Protein AF-A0A8T5GL28-F1 (afdb_monomer_lite)

Foldseek 3Di:
DVVCVVCVVVLVCLLVVLVVLLVVLVVLLVVLCVPDLCLVVQPLSVVLVVLSVVLVVVSVCCVVVVVSVVSVVSVCSSVVSVVSSVVSSVLQVQQDADKDKAWDDQVDFQPCVQFPPQWAAPGRGADQHWGIWHDQPNKIWTWHWDDDPHTIMIIIGISHHRPDDDDPVSRSGPPVPGDHPDPPPPPDD

Secondary structure (DSSP, 8-state):
-HHHHHHHH-GGGHHHHHHHHHHHHHHHHHHHHHH-TTGGG-HHHHHHHHHHHHHHHHHHHHHHTT-GGGHHHHHHHHHHHHHHHHHHHHHHHH--PPPEEEE--TTSBP-HHHHBTT-EES-SB--SSEEEEEEETTEEEEEEEEEETTEEEEEEEESS-TT----HHHHTB-GGGS-----------

Sequence (189 aa):
MCMMLIFHRFESFRLPLLAVSEALLLLTFASGYAQRKGSKFDSKVQLSGVLLGVSVIVLAVLYLGELSQWWWIGYSFCIGSVPYLFISLNGLAACDHEVYQRPWDAKELVQVKHCMTGWDIVSARWKSGIMASKTIGERTAIMYGSKDEQQLFLNIELLATKNEAFSEDDWGVQWADFPTFSHSEDAEE

Radius of gyration: 23.06 Å; chains: 1; bounding box: 46×34×78 Å

pLDDT: mean 80.85, std 14.63, range [33.19, 96.5]

Structure (mmCIF, N/CA/C/O backbone):
data_AF-A0A8T5GL28-F1
#
_entry.id   AF-A0A8T5GL28-F1
#
loop_
_atom_site.group_PDB
_atom_site.id
_atom_site.type_symbol
_atom_site.label_atom_id
_atom_site.label_alt_id
_atom_site.label_comp_id
_atom_site.label_asym_id
_atom_site.label_entity_id
_atom_site.label_seq_id
_atom_site.pdbx_PDB_ins_code
_atom_site.Cartn_x
_atom_site.Cartn_y
_atom_site.Cartn_z
_atom_site.occupancy
_atom_site.B_iso_or_equiv
_atom_site.auth_seq_id
_atom_site.auth_comp_id
_atom_site.auth_asym_id
_atom_site.auth_atom_id
_atom_site.pdbx_PDB_model_num
ATOM 1 N N . MET A 1 1 ? 1.504 4.014 -34.058 1.00 45.47 1 MET A N 1
ATOM 2 C CA . MET A 1 1 ? 2.488 4.511 -35.052 1.00 45.47 1 MET A CA 1
ATOM 3 C C . MET A 1 1 ? 3.037 5.904 -34.732 1.00 45.47 1 MET A C 1
ATOM 5 O O . MET A 1 1 ? 4.250 6.046 -34.760 1.00 45.47 1 MET A O 1
ATOM 9 N N . CYS A 1 2 ? 2.228 6.905 -34.355 1.00 50.47 2 CYS A N 1
ATOM 10 C CA . CYS A 1 2 ? 2.743 8.254 -34.037 1.00 50.47 2 CYS A CA 1
ATOM 11 C C . CYS A 1 2 ? 3.730 8.307 -32.848 1.00 50.47 2 CYS A C 1
ATOM 13 O O . CYS A 1 2 ? 4.730 9.009 -32.929 1.00 50.47 2 CYS A O 1
ATOM 15 N N . MET A 1 3 ? 3.510 7.511 -31.789 1.00 53.75 3 MET A N 1
ATOM 16 C CA . MET A 1 3 ? 4.452 7.387 -30.657 1.00 53.75 3 MET A CA 1
ATOM 17 C C . MET A 1 3 ? 5.845 6.915 -31.106 1.00 53.75 3 MET A C 1
ATOM 19 O O . MET A 1 3 ? 6.847 7.512 -30.729 1.00 53.75 3 MET A O 1
ATOM 23 N N . MET A 1 4 ? 5.922 5.890 -31.966 1.00 55.62 4 MET A N 1
ATOM 24 C CA . MET A 1 4 ? 7.206 5.388 -32.473 1.00 55.62 4 MET A CA 1
ATOM 25 C C . MET A 1 4 ? 7.969 6.458 -33.258 1.00 55.62 4 MET A C 1
ATOM 27 O O . MET A 1 4 ? 9.171 6.573 -33.072 1.00 55.62 4 MET A O 1
ATOM 31 N N . LEU A 1 5 ? 7.292 7.283 -34.066 1.00 55.28 5 LEU A N 1
ATOM 32 C CA . LEU A 1 5 ? 7.932 8.358 -34.839 1.00 55.28 5 LEU A CA 1
ATOM 33 C C . LEU A 1 5 ? 8.531 9.462 -33.952 1.00 55.28 5 LEU A C 1
ATOM 35 O O . LEU A 1 5 ? 9.629 9.942 -34.228 1.00 55.28 5 LEU A O 1
ATOM 39 N N . ILE A 1 6 ? 7.843 9.841 -32.871 1.00 58.78 6 ILE A N 1
ATOM 40 C CA . ILE A 1 6 ? 8.339 10.848 -31.920 1.00 58.78 6 ILE A CA 1
ATOM 41 C C . ILE A 1 6 ? 9.530 10.280 -31.137 1.00 58.78 6 ILE A C 1
ATOM 43 O O . ILE A 1 6 ? 10.578 10.918 -31.052 1.00 58.78 6 ILE A O 1
ATOM 47 N N . PHE A 1 7 ? 9.424 9.046 -30.640 1.00 56.75 7 PHE A N 1
ATOM 48 C CA . PHE A 1 7 ? 10.505 8.415 -29.883 1.00 56.75 7 PHE A CA 1
ATOM 49 C C . PHE A 1 7 ? 11.702 7.995 -30.745 1.00 56.75 7 PHE A C 1
ATOM 51 O O . PHE A 1 7 ? 12.799 7.875 -30.207 1.00 56.75 7 PHE A O 1
ATOM 58 N N . HIS A 1 8 ? 11.554 7.792 -32.059 1.00 59.59 8 HIS A N 1
ATOM 59 C CA . HIS A 1 8 ? 12.681 7.551 -32.980 1.00 59.59 8 HIS A CA 1
ATOM 60 C C . HIS A 1 8 ? 13.581 8.765 -33.175 1.00 59.59 8 HIS A C 1
ATOM 62 O O . HIS A 1 8 ? 14.778 8.616 -33.396 1.00 59.59 8 HIS A O 1
ATOM 68 N N . ARG A 1 9 ? 13.018 9.966 -33.046 1.00 64.00 9 ARG A N 1
ATOM 69 C CA . ARG A 1 9 ? 13.766 11.221 -33.136 1.00 64.00 9 ARG A CA 1
ATOM 70 C C . ARG A 1 9 ? 14.488 11.583 -31.833 1.00 64.00 9 ARG A C 1
ATOM 72 O O . ARG A 1 9 ? 15.451 12.338 -31.868 1.00 64.00 9 ARG A O 1
ATOM 79 N N . PHE A 1 10 ? 14.036 11.037 -30.703 1.00 71.94 10 PHE A N 1
ATOM 80 C CA . PHE A 1 10 ? 14.525 11.347 -29.355 1.00 71.94 10 PHE A CA 1
ATOM 81 C C . PHE A 1 10 ? 14.931 10.079 -28.592 1.00 71.94 10 PHE A C 1
ATOM 83 O O . PHE A 1 10 ? 14.500 9.851 -27.462 1.00 71.94 10 PHE A O 1
ATOM 90 N N . GLU A 1 11 ? 15.751 9.229 -29.213 1.00 76.56 11 GLU A N 1
ATOM 91 C CA . GLU A 1 11 ? 16.118 7.923 -28.645 1.00 76.56 11 GLU A CA 1
ATOM 92 C C . GLU A 1 11 ? 16.783 8.041 -27.270 1.00 76.56 11 GLU A C 1
ATOM 94 O O . GLU A 1 11 ? 16.452 7.286 -26.355 1.00 76.56 11 GLU A O 1
ATOM 99 N N . SER A 1 12 ? 17.630 9.058 -27.097 1.00 80.19 12 SER A N 1
ATOM 100 C CA . SER A 1 12 ? 18.339 9.356 -25.849 1.00 80.19 12 SER A CA 1
ATOM 101 C C . SER A 1 12 ? 17.409 9.696 -24.677 1.00 80.19 12 SER A C 1
ATOM 103 O O . SER A 1 12 ? 17.810 9.557 -23.526 1.00 80.19 12 SER A O 1
ATOM 105 N N . PHE A 1 13 ? 16.167 10.117 -24.943 1.00 84.00 13 PHE A N 1
ATOM 106 C CA . PHE A 1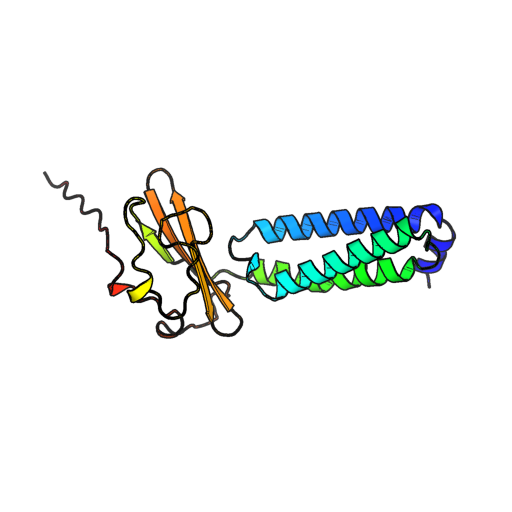 13 ? 15.205 10.519 -23.910 1.00 84.00 13 PHE A CA 1
ATOM 107 C C . PHE A 1 13 ? 14.202 9.421 -23.536 1.00 84.00 13 PHE A C 1
ATOM 109 O O . PHE A 1 13 ? 13.450 9.594 -22.580 1.00 84.00 13 PHE A O 1
ATOM 116 N N . ARG A 1 14 ? 14.197 8.274 -24.230 1.00 87.38 14 ARG A N 1
ATOM 117 C CA . ARG A 1 14 ? 13.213 7.197 -24.009 1.00 87.38 14 ARG A CA 1
ATOM 118 C C . ARG A 1 14 ? 13.221 6.667 -22.576 1.00 87.38 14 ARG A C 1
ATOM 120 O O . ARG A 1 14 ? 12.176 6.658 -21.933 1.00 87.38 14 ARG A O 1
ATOM 127 N N . LEU A 1 15 ? 14.379 6.220 -22.087 1.00 88.69 15 LEU A N 1
ATOM 128 C CA . LEU A 1 15 ? 14.511 5.658 -20.739 1.00 88.69 15 LEU A CA 1
ATOM 129 C C . LEU A 1 15 ? 14.443 6.730 -19.638 1.00 88.69 15 LEU A C 1
ATOM 131 O O . LEU A 1 15 ? 13.755 6.487 -18.650 1.00 88.69 15 LEU A O 1
ATOM 135 N N . PRO A 1 16 ? 15.050 7.926 -19.795 1.00 90.88 16 PRO A N 1
ATOM 136 C CA . PRO A 1 16 ? 14.856 9.012 -18.835 1.00 90.88 16 PRO A CA 1
ATOM 137 C C . PRO A 1 16 ? 13.389 9.420 -18.658 1.00 90.88 16 PRO A C 1
ATOM 139 O O . PRO A 1 16 ? 12.934 9.585 -17.530 1.00 90.88 16 PRO A O 1
ATOM 142 N N . LEU A 1 17 ? 12.620 9.539 -19.746 1.00 91.00 17 LEU A N 1
ATOM 143 C CA . LEU A 1 17 ? 11.200 9.889 -19.658 1.00 91.00 17 LEU A CA 1
ATOM 144 C C . LEU A 1 17 ? 10.380 8.786 -18.977 1.00 91.00 17 LEU A C 1
ATOM 146 O O . LEU A 1 17 ? 9.493 9.082 -18.174 1.00 91.00 17 LEU A O 1
ATOM 150 N N . LEU A 1 18 ? 10.701 7.521 -19.260 1.00 91.94 18 LEU A N 1
ATOM 151 C CA . LEU A 1 18 ? 10.102 6.381 -18.571 1.00 91.94 18 LEU A CA 1
ATOM 152 C C . LEU A 1 18 ? 10.398 6.435 -17.066 1.00 91.94 18 LEU A C 1
ATOM 154 O O . LEU A 1 18 ? 9.481 6.307 -16.265 1.00 91.94 18 LEU A O 1
ATOM 158 N N . ALA A 1 19 ? 11.646 6.714 -16.681 1.00 93.56 19 ALA A N 1
ATOM 159 C CA . ALA A 1 19 ? 12.047 6.839 -15.281 1.00 93.56 19 ALA A CA 1
ATOM 160 C C . ALA A 1 19 ? 11.307 7.966 -14.548 1.00 93.56 19 ALA A C 1
ATOM 162 O O . ALA A 1 19 ? 10.847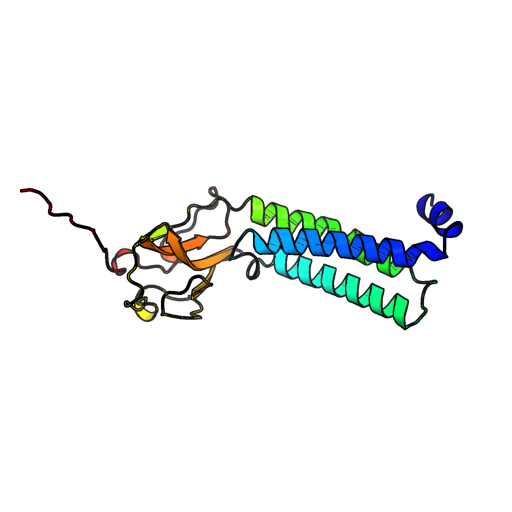 7.772 -13.424 1.00 93.56 19 ALA A O 1
ATOM 163 N N . VAL A 1 20 ? 11.145 9.128 -15.187 1.00 94.75 20 VAL A N 1
ATOM 164 C CA . VAL A 1 20 ? 10.353 10.233 -14.622 1.00 94.75 20 VAL A CA 1
ATOM 165 C C . VAL A 1 20 ? 8.886 9.828 -14.461 1.00 94.75 20 VAL A C 1
ATOM 167 O O . VAL A 1 20 ? 8.278 10.127 -13.437 1.00 94.75 20 VAL A O 1
ATOM 170 N N . SER A 1 21 ? 8.324 9.121 -15.441 1.00 94.44 21 SER A N 1
ATOM 171 C CA . SER A 1 21 ? 6.932 8.657 -15.388 1.00 94.44 21 SER A CA 1
ATOM 172 C C . SER A 1 21 ? 6.714 7.655 -14.249 1.00 94.44 21 SER A C 1
ATOM 174 O O . SER A 1 21 ? 5.783 7.816 -13.466 1.00 94.44 21 SER A O 1
ATOM 176 N N . GLU A 1 22 ? 7.612 6.679 -14.095 1.00 94.56 22 GLU A N 1
ATOM 177 C CA . GLU A 1 22 ? 7.611 5.732 -12.970 1.00 94.56 22 GLU A CA 1
ATOM 178 C C . GLU A 1 22 ? 7.722 6.445 -11.621 1.00 94.56 22 GLU A C 1
ATOM 180 O O . GLU A 1 22 ? 6.965 6.151 -10.700 1.00 94.56 22 GLU A O 1
ATOM 185 N N . ALA A 1 23 ? 8.615 7.431 -11.502 1.00 96.12 23 ALA A N 1
ATOM 186 C CA . ALA A 1 23 ? 8.758 8.203 -10.271 1.00 96.12 23 ALA A CA 1
ATOM 187 C C . ALA A 1 23 ? 7.453 8.925 -9.894 1.00 96.12 23 ALA A C 1
ATOM 189 O O . ALA A 1 23 ? 7.062 8.921 -8.727 1.00 96.12 23 ALA A O 1
ATOM 190 N N . LEU A 1 24 ? 6.748 9.501 -10.873 1.00 96.31 24 LEU A N 1
ATOM 191 C CA . LEU A 1 24 ? 5.444 10.126 -10.645 1.00 96.31 24 LEU A CA 1
ATOM 192 C C . LEU A 1 24 ? 4.388 9.100 -10.215 1.00 96.31 24 LEU A C 1
ATOM 194 O O . LEU A 1 24 ? 3.660 9.358 -9.259 1.00 96.31 24 LEU A O 1
ATOM 198 N N . LEU A 1 25 ? 4.336 7.927 -10.852 1.00 95.19 25 LEU A N 1
ATOM 199 C CA . LEU A 1 25 ? 3.400 6.860 -10.475 1.00 95.19 25 LEU A CA 1
ATOM 200 C C . LEU A 1 25 ? 3.671 6.323 -9.067 1.00 95.19 25 LEU A C 1
ATOM 202 O O . LEU A 1 25 ? 2.731 6.129 -8.297 1.00 95.19 25 LEU A O 1
ATOM 206 N N . LEU A 1 26 ? 4.940 6.143 -8.697 1.00 95.75 26 LEU A N 1
ATOM 207 C CA . LEU A 1 26 ? 5.338 5.755 -7.345 1.00 95.75 26 LEU A CA 1
ATOM 208 C C . LEU A 1 26 ? 4.931 6.806 -6.311 1.00 95.75 26 LEU A C 1
ATOM 210 O O . LEU A 1 26 ? 4.445 6.442 -5.242 1.00 95.75 26 LEU A O 1
ATOM 214 N N . LEU A 1 27 ? 5.085 8.097 -6.619 1.00 94.69 27 LEU A N 1
ATOM 215 C CA . LEU A 1 27 ? 4.631 9.180 -5.742 1.00 94.69 27 LEU A CA 1
ATOM 216 C C . LEU A 1 27 ? 3.108 9.166 -5.574 1.00 94.69 27 LEU A C 1
ATOM 218 O O . LEU A 1 27 ? 2.615 9.289 -4.452 1.00 94.69 27 LEU A O 1
ATOM 222 N N . THR A 1 28 ? 2.360 8.971 -6.662 1.00 92.75 28 THR A N 1
ATOM 223 C CA . THR A 1 28 ? 0.899 8.834 -6.614 1.00 92.75 28 THR A CA 1
ATOM 224 C C . THR A 1 28 ? 0.480 7.625 -5.778 1.00 92.75 28 THR A C 1
ATOM 226 O O . THR A 1 28 ? -0.374 7.755 -4.901 1.00 92.75 28 THR A O 1
ATOM 229 N N . PHE A 1 29 ? 1.117 6.470 -5.987 1.00 93.44 29 PHE A N 1
ATOM 230 C CA . PHE A 1 29 ? 0.863 5.266 -5.202 1.00 93.44 29 PHE A CA 1
ATOM 231 C C . PHE A 1 29 ? 1.188 5.472 -3.723 1.00 93.44 29 PHE A C 1
ATOM 233 O O . PHE A 1 29 ? 0.353 5.170 -2.879 1.00 93.44 29 PHE A O 1
ATOM 240 N N . ALA A 1 30 ? 2.353 6.033 -3.394 1.00 92.38 30 ALA A N 1
ATOM 241 C CA . ALA A 1 30 ? 2.764 6.278 -2.014 1.00 92.38 30 ALA A CA 1
ATOM 242 C C . ALA A 1 30 ? 1.823 7.257 -1.299 1.00 92.38 30 ALA A C 1
ATOM 244 O O . ALA A 1 30 ? 1.459 7.027 -0.145 1.00 92.38 30 ALA A O 1
ATOM 245 N N . SER A 1 31 ? 1.389 8.317 -1.990 1.00 90.12 31 SER A N 1
ATOM 246 C CA . SER A 1 31 ? 0.404 9.261 -1.461 1.00 90.12 31 SER A CA 1
ATOM 247 C C . SER A 1 31 ? -0.915 8.560 -1.144 1.00 90.12 31 SER A C 1
ATOM 249 O O . SER A 1 31 ? -1.391 8.659 -0.016 1.00 90.12 31 SER A O 1
ATOM 251 N N . GLY A 1 32 ? -1.468 7.790 -2.084 1.00 87.19 32 GLY A N 1
ATOM 252 C CA . GLY A 1 32 ? -2.715 7.054 -1.868 1.00 87.19 32 GLY A CA 1
ATOM 253 C C . GLY A 1 32 ? -2.599 5.944 -0.818 1.00 87.19 32 GLY A C 1
ATOM 254 O O . GLY A 1 32 ? -3.474 5.785 0.028 1.00 87.19 32 GLY A O 1
ATOM 255 N N . TYR A 1 33 ? -1.475 5.230 -0.793 1.00 87.31 33 TYR A N 1
ATOM 256 C CA . TYR A 1 33 ? -1.173 4.215 0.214 1.00 87.31 33 TYR A CA 1
ATOM 257 C C . TYR A 1 33 ? -1.119 4.811 1.628 1.00 87.31 33 TYR A C 1
ATOM 259 O O . TYR A 1 33 ? -1.578 4.181 2.580 1.00 87.31 33 TYR A O 1
ATOM 267 N N . ALA A 1 34 ? -0.608 6.035 1.777 1.00 86.06 34 ALA A N 1
ATOM 268 C CA . ALA A 1 34 ? -0.524 6.725 3.062 1.00 86.06 34 ALA A CA 1
ATOM 269 C C . ALA A 1 34 ? -1.862 7.313 3.551 1.00 86.06 34 ALA A C 1
ATOM 271 O O . ALA A 1 34 ? -1.973 7.624 4.736 1.00 86.06 34 ALA A O 1
ATOM 272 N N . GLN A 1 35 ? -2.876 7.460 2.687 1.00 81.88 35 GLN A N 1
ATOM 273 C CA . GLN A 1 35 ? -4.155 8.088 3.056 1.00 81.88 35 GLN A CA 1
ATOM 274 C C . GLN A 1 35 ? -4.968 7.272 4.069 1.00 81.88 35 GLN A C 1
ATOM 276 O O . GLN A 1 35 ? -5.637 7.852 4.920 1.00 81.88 35 GLN A O 1
ATOM 281 N N . ARG A 1 36 ? -4.919 5.936 4.003 1.00 82.12 36 ARG A N 1
ATOM 282 C CA . ARG A 1 36 ? -5.706 5.040 4.869 1.00 82.12 36 ARG A CA 1
ATOM 283 C C . ARG A 1 36 ? -4.806 3.998 5.518 1.00 82.12 36 ARG A C 1
ATOM 285 O O . ARG A 1 36 ? -4.072 3.301 4.826 1.00 82.12 36 ARG A O 1
ATOM 292 N N . LYS A 1 37 ? -4.899 3.822 6.842 1.00 80.69 37 LYS A N 1
ATOM 293 C CA . LYS A 1 37 ? -4.056 2.863 7.592 1.00 80.69 37 LYS A CA 1
ATOM 294 C C . LYS A 1 37 ? -4.237 1.417 7.116 1.00 80.69 37 LYS A C 1
ATOM 296 O O . LYS A 1 37 ? -3.293 0.632 7.183 1.00 80.69 37 LYS A O 1
ATOM 301 N N . GLY A 1 38 ? -5.432 1.072 6.640 1.00 78.75 38 GLY A N 1
ATOM 302 C CA . GLY A 1 38 ? -5.764 -0.264 6.146 1.00 78.75 38 GLY A CA 1
ATOM 303 C C . GLY A 1 38 ? -5.343 -0.553 4.708 1.00 78.75 38 GLY A C 1
ATOM 304 O O . GLY A 1 38 ? -5.419 -1.708 4.298 1.00 78.75 38 GLY A O 1
ATOM 305 N N . SER A 1 39 ? -4.848 0.441 3.962 1.00 82.25 39 SER A N 1
ATOM 306 C CA . SER A 1 39 ? -4.500 0.320 2.535 1.00 82.25 39 SER A CA 1
ATOM 307 C C . SER A 1 39 ? -3.613 -0.887 2.222 1.00 82.25 39 SER A C 1
ATOM 309 O O . SER A 1 39 ? -3.796 -1.559 1.212 1.00 82.25 39 SER A O 1
ATOM 311 N N . LYS A 1 40 ? -2.692 -1.220 3.129 1.00 84.19 40 LYS A N 1
ATOM 312 C CA . LYS A 1 40 ? -1.756 -2.339 2.983 1.00 84.19 40 LYS A CA 1
ATOM 313 C C . LYS A 1 40 ? -2.404 -3.721 2.926 1.00 84.19 40 LYS A C 1
ATOM 315 O O . LYS A 1 40 ? -1.745 -4.672 2.515 1.00 84.19 40 LYS A O 1
ATOM 320 N N . PHE A 1 41 ? -3.642 -3.850 3.392 1.00 81.88 41 PHE A N 1
ATOM 321 C CA . PHE A 1 41 ? -4.385 -5.107 3.383 1.00 81.88 41 PHE A CA 1
ATOM 322 C C . PHE A 1 41 ? -5.425 -5.179 2.265 1.00 81.88 41 PHE A C 1
ATOM 324 O O . PHE A 1 41 ? -6.125 -6.182 2.159 1.00 81.88 41 PHE A O 1
ATOM 331 N N . ASP A 1 42 ? -5.548 -4.135 1.449 1.00 84.94 42 ASP A N 1
ATOM 332 C CA . ASP A 1 42 ? -6.398 -4.171 0.269 1.00 84.94 42 ASP A CA 1
ATOM 333 C C . ASP A 1 42 ? -5.668 -4.905 -0.868 1.00 84.94 42 ASP A C 1
ATOM 335 O O . ASP A 1 42 ? -4.544 -4.560 -1.248 1.00 84.94 42 ASP A O 1
ATOM 339 N N . SER A 1 43 ? -6.303 -5.942 -1.413 1.00 84.62 43 SER A N 1
ATOM 340 C CA . SER A 1 43 ? -5.711 -6.801 -2.444 1.00 84.62 43 SER A CA 1
ATOM 341 C C . SER A 1 43 ? -5.431 -6.054 -3.752 1.00 84.62 43 SER A C 1
ATOM 343 O O . SER A 1 43 ? -4.433 -6.334 -4.421 1.00 84.62 43 SER A O 1
ATOM 345 N N . LYS A 1 44 ? -6.252 -5.058 -4.109 1.00 88.50 44 LYS A N 1
ATOM 346 C CA . LYS A 1 44 ? -6.072 -4.243 -5.321 1.00 88.50 44 LYS A CA 1
ATOM 347 C C . LYS A 1 44 ? -4.887 -3.298 -5.156 1.00 88.50 44 LYS A C 1
ATOM 349 O O . LYS A 1 44 ? -4.128 -3.091 -6.107 1.00 88.50 44 LYS A O 1
ATOM 354 N N . VAL A 1 45 ? -4.700 -2.752 -3.956 1.00 90.00 45 VAL A N 1
ATOM 355 C CA . VAL A 1 45 ? -3.534 -1.927 -3.602 1.00 90.00 45 VAL A CA 1
ATOM 356 C C . VAL A 1 45 ? -2.257 -2.760 -3.636 1.00 90.00 45 VAL A C 1
ATOM 358 O O . VAL A 1 45 ? -1.276 -2.333 -4.246 1.00 90.00 45 VAL A O 1
ATOM 361 N N . GLN A 1 46 ? -2.270 -3.964 -3.057 1.00 90.75 46 GLN A N 1
ATOM 362 C CA . GLN A 1 46 ? -1.130 -4.886 -3.117 1.00 90.75 46 GLN A CA 1
ATOM 363 C C . GLN A 1 46 ? -0.773 -5.246 -4.562 1.00 90.75 46 GLN A C 1
ATOM 365 O O . GLN A 1 46 ? 0.389 -5.133 -4.951 1.00 90.75 46 GLN A O 1
ATOM 370 N N . LEU A 1 47 ? -1.766 -5.608 -5.381 1.00 91.62 47 LEU A N 1
ATOM 371 C CA . LEU A 1 47 ? -1.563 -5.917 -6.796 1.00 91.62 47 LEU A CA 1
ATOM 372 C C . LEU A 1 47 ? -0.971 -4.724 -7.561 1.00 91.62 47 LEU A C 1
ATOM 374 O O . LEU A 1 47 ? -0.032 -4.894 -8.336 1.00 91.62 47 LEU A O 1
ATOM 378 N N . SER A 1 48 ? -1.475 -3.514 -7.311 1.00 93.06 48 SER A N 1
ATOM 379 C CA . SER A 1 48 ? -0.950 -2.290 -7.931 1.00 93.06 48 SER A CA 1
ATOM 380 C C . SER A 1 48 ? 0.501 -2.028 -7.522 1.00 93.06 48 SER A C 1
ATOM 382 O O . SER A 1 48 ? 1.328 -1.704 -8.373 1.00 93.06 48 SER A O 1
ATOM 384 N N . GLY A 1 49 ? 0.835 -2.244 -6.246 1.00 93.31 49 GLY A N 1
ATOM 385 C CA . GLY A 1 49 ? 2.207 -2.158 -5.746 1.00 93.31 49 GLY A CA 1
ATOM 386 C C . GLY A 1 49 ? 3.143 -3.178 -6.400 1.00 93.31 49 GLY A C 1
ATOM 387 O O . GLY A 1 49 ? 4.257 -2.826 -6.781 1.00 93.31 49 GLY A O 1
ATOM 388 N N . VAL A 1 50 ? 2.687 -4.420 -6.597 1.00 94.56 50 VAL A N 1
ATOM 389 C CA . VAL A 1 50 ? 3.457 -5.457 -7.306 1.00 94.56 50 VAL A CA 1
ATOM 390 C C . VAL A 1 50 ? 3.691 -5.066 -8.764 1.00 94.56 50 VAL A C 1
ATOM 392 O O . VAL A 1 50 ? 4.823 -5.153 -9.233 1.00 94.56 50 VAL A O 1
ATOM 395 N N . LEU A 1 51 ? 2.661 -4.605 -9.479 1.00 94.31 51 LEU A N 1
ATOM 396 C CA . LEU A 1 51 ? 2.786 -4.199 -10.883 1.00 94.31 51 LEU A CA 1
ATOM 397 C C . LEU A 1 51 ? 3.755 -3.024 -11.061 1.00 94.31 51 LEU A C 1
ATOM 399 O O . LEU A 1 51 ? 4.610 -3.074 -11.946 1.00 94.31 51 LEU A O 1
ATOM 403 N N . LEU A 1 52 ? 3.670 -2.009 -10.197 1.00 95.38 52 LEU A N 1
ATOM 404 C CA . LEU A 1 52 ? 4.632 -0.902 -10.179 1.00 95.38 52 LEU A CA 1
ATOM 405 C C . LEU A 1 52 ? 6.043 -1.396 -9.850 1.00 95.38 52 LEU A C 1
ATOM 407 O O . LEU A 1 52 ? 6.997 -1.035 -10.534 1.00 95.38 52 LEU A O 1
ATOM 411 N N . GLY A 1 53 ? 6.183 -2.281 -8.860 1.00 95.62 53 GLY A N 1
ATOM 412 C CA . GLY A 1 53 ? 7.466 -2.893 -8.515 1.00 95.62 53 GLY A CA 1
ATOM 413 C C . GLY A 1 53 ? 8.098 -3.635 -9.695 1.00 95.62 53 GLY A C 1
ATOM 414 O O . GLY A 1 53 ? 9.277 -3.441 -9.986 1.00 95.62 53 GLY A O 1
ATOM 415 N N . VAL A 1 54 ? 7.310 -4.430 -10.424 1.00 95.94 54 VAL A N 1
ATOM 416 C CA . VAL A 1 54 ? 7.761 -5.110 -11.648 1.00 95.94 54 VAL A CA 1
ATOM 417 C C . VAL A 1 54 ? 8.177 -4.095 -12.712 1.00 95.94 54 VAL A C 1
ATOM 419 O O . VAL A 1 54 ? 9.233 -4.268 -13.317 1.00 95.94 54 VAL A O 1
ATOM 422 N N . SER A 1 55 ? 7.408 -3.023 -12.913 1.00 95.38 55 SER A N 1
ATOM 423 C CA . SER A 1 55 ? 7.740 -1.981 -13.894 1.00 95.38 55 SER A CA 1
ATOM 424 C C . SER A 1 55 ? 9.082 -1.300 -13.594 1.00 95.38 55 SER A C 1
ATOM 426 O O . SER A 1 55 ? 9.938 -1.171 -14.473 1.00 95.38 55 SER A O 1
ATOM 428 N N . VAL A 1 56 ? 9.326 -0.967 -12.324 1.00 95.75 56 VAL A N 1
ATOM 429 C CA . VAL A 1 56 ? 10.598 -0.396 -11.852 1.00 95.75 56 VAL A CA 1
ATOM 430 C C . VAL A 1 56 ? 11.758 -1.375 -12.041 1.00 95.75 56 VAL A C 1
ATOM 432 O O . VAL A 1 56 ? 12.828 -0.976 -12.502 1.00 95.75 56 VAL A O 1
ATOM 435 N N . ILE A 1 57 ? 11.560 -2.661 -11.730 1.00 96.50 57 ILE A N 1
ATOM 436 C CA . ILE A 1 57 ? 12.577 -3.701 -11.953 1.00 96.50 57 ILE A CA 1
ATOM 437 C C . ILE A 1 57 ? 12.909 -3.804 -13.444 1.00 96.50 57 ILE A C 1
ATOM 439 O O . ILE A 1 57 ? 14.083 -3.826 -13.807 1.00 96.50 57 ILE A O 1
ATOM 443 N N . VAL A 1 58 ? 11.899 -3.820 -14.317 1.00 95.62 58 VAL A N 1
ATOM 444 C CA . VAL A 1 58 ? 12.093 -3.852 -15.773 1.00 95.62 58 VAL A CA 1
ATOM 445 C C . VAL A 1 58 ? 12.891 -2.635 -16.236 1.00 95.62 58 VAL A C 1
ATOM 447 O O . VAL A 1 58 ? 13.857 -2.798 -16.979 1.00 95.62 58 VAL A O 1
ATOM 450 N N . LEU A 1 59 ? 12.555 -1.428 -15.773 1.00 94.56 59 LEU A N 1
ATOM 451 C CA . LEU A 1 59 ? 13.323 -0.219 -16.080 1.00 94.56 59 LEU A CA 1
ATOM 452 C C . LEU A 1 59 ? 14.789 -0.346 -15.635 1.00 94.56 59 LEU A C 1
ATOM 454 O O . LEU A 1 59 ? 15.689 -0.014 -16.408 1.00 94.56 59 LEU A O 1
ATOM 458 N N . ALA A 1 60 ? 15.039 -0.851 -14.425 1.00 94.56 60 ALA A N 1
ATOM 459 C CA . ALA A 1 60 ? 16.391 -1.055 -13.913 1.00 94.56 60 ALA A CA 1
ATOM 460 C C . ALA A 1 60 ? 17.179 -2.057 -14.771 1.00 94.56 60 ALA A C 1
ATOM 462 O O . ALA A 1 60 ? 18.327 -1.787 -15.118 1.00 94.56 60 ALA A O 1
ATOM 463 N N . VAL A 1 61 ? 16.558 -3.169 -15.177 1.00 96.12 61 VAL A N 1
ATOM 464 C CA . VAL A 1 61 ? 17.164 -4.158 -16.085 1.00 96.12 61 VAL A CA 1
ATOM 465 C C . VAL A 1 61 ? 17.479 -3.537 -17.447 1.00 96.12 61 VAL A C 1
ATOM 467 O O . VAL A 1 61 ? 18.566 -3.755 -17.978 1.00 96.12 61 VAL A O 1
ATOM 470 N N . LEU A 1 62 ? 16.567 -2.734 -18.006 1.00 93.62 62 LEU A N 1
ATOM 471 C CA . LEU A 1 62 ? 16.788 -2.060 -19.288 1.00 93.62 62 LEU A CA 1
ATOM 472 C C . LEU A 1 62 ? 17.954 -1.068 -19.226 1.00 93.62 62 LEU A C 1
ATOM 474 O O . LEU A 1 62 ? 18.719 -0.969 -20.185 1.00 93.62 62 LEU A O 1
ATOM 478 N N . TYR A 1 63 ? 18.086 -0.347 -18.113 1.00 90.69 63 TYR A N 1
ATOM 479 C CA . TYR A 1 63 ? 19.140 0.643 -17.921 1.00 90.69 63 TYR A CA 1
ATOM 480 C C . TYR A 1 63 ? 20.500 -0.010 -17.637 1.00 90.69 63 TYR A C 1
ATOM 482 O O . TYR A 1 63 ? 21.472 0.280 -18.326 1.00 90.69 63 TYR A O 1
ATOM 490 N N . LEU A 1 64 ? 20.568 -0.924 -16.662 1.00 93.31 64 LEU A N 1
ATOM 491 C CA . LEU A 1 64 ? 21.810 -1.587 -16.240 1.00 93.31 64 LEU A CA 1
ATOM 492 C C . LEU A 1 64 ? 22.321 -2.611 -17.257 1.00 93.31 64 LEU A C 1
ATOM 494 O O . LEU A 1 64 ? 23.522 -2.839 -17.340 1.00 93.31 64 LEU A O 1
ATOM 498 N N . GLY A 1 65 ? 21.421 -3.237 -18.017 1.00 92.25 65 GLY A N 1
ATOM 499 C CA . GLY A 1 65 ? 21.775 -4.166 -19.089 1.00 92.25 65 GLY A CA 1
ATOM 500 C C . GLY A 1 65 ? 22.068 -3.489 -20.428 1.00 92.25 65 GLY A C 1
ATOM 501 O O . GLY A 1 65 ? 22.274 -4.194 -21.412 1.00 92.25 65 GLY A O 1
ATOM 502 N N . GLU A 1 66 ? 22.021 -2.153 -20.499 1.00 89.31 66 GLU A N 1
ATOM 503 C CA . GLU A 1 66 ? 22.188 -1.373 -21.737 1.00 89.31 66 GLU A CA 1
ATOM 504 C C . GLU A 1 66 ? 21.211 -1.790 -22.864 1.00 89.31 66 GLU A C 1
ATOM 506 O O . GLU A 1 66 ? 21.461 -1.621 -24.059 1.00 89.31 66 GLU A O 1
ATOM 511 N N . LEU A 1 67 ? 20.029 -2.298 -22.496 1.00 90.06 67 LEU A N 1
ATOM 512 C CA . LEU A 1 67 ? 19.024 -2.867 -23.403 1.00 90.06 67 LEU A CA 1
ATOM 513 C C . LEU A 1 67 ? 18.06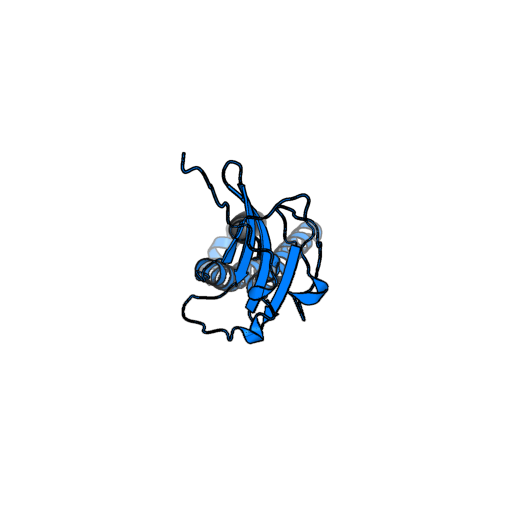9 -1.801 -23.966 1.00 90.06 67 LEU A C 1
ATOM 515 O O . LEU A 1 67 ? 16.869 -2.034 -24.111 1.00 90.06 67 LEU A O 1
ATOM 519 N N . SER A 1 68 ? 18.586 -0.623 -24.315 1.00 85.06 68 SER A N 1
ATOM 520 C CA . SER A 1 68 ? 17.781 0.544 -24.721 1.00 85.06 68 SER A CA 1
ATOM 521 C C . SER A 1 68 ? 16.860 0.292 -25.925 1.00 85.06 68 SER A C 1
ATOM 523 O O . SER A 1 68 ? 15.789 0.891 -26.026 1.00 85.06 68 SER A O 1
ATOM 525 N N . GLN A 1 69 ? 17.217 -0.641 -26.808 1.00 87.69 69 GLN A N 1
ATOM 526 C CA . GLN A 1 69 ? 16.391 -1.076 -27.942 1.00 87.69 69 GLN A CA 1
ATOM 527 C C . GLN A 1 69 ? 15.056 -1.730 -27.526 1.00 87.69 69 GLN A C 1
ATOM 529 O O . GLN A 1 69 ? 14.077 -1.665 -28.268 1.00 87.69 69 GLN A O 1
ATOM 534 N N . TRP A 1 70 ? 14.979 -2.290 -26.315 1.00 91.44 70 TRP A N 1
ATOM 535 C CA . TRP A 1 70 ? 13.787 -2.933 -25.750 1.00 91.44 70 TRP A CA 1
ATOM 536 C C . TRP A 1 70 ? 12.910 -1.967 -24.936 1.00 91.44 70 TRP A C 1
ATOM 538 O O . TRP A 1 70 ? 12.051 -2.398 -24.168 1.00 91.44 70 TRP A O 1
ATOM 548 N N . TRP A 1 71 ? 13.098 -0.653 -25.111 1.00 88.94 71 TRP A N 1
ATOM 549 C CA . TRP A 1 71 ? 12.384 0.410 -24.389 1.00 88.94 71 TRP A CA 1
ATOM 550 C C . TRP A 1 71 ? 10.863 0.211 -24.326 1.00 88.94 71 TRP A C 1
ATOM 552 O O . TRP A 1 71 ? 10.241 0.511 -23.309 1.00 88.94 71 TRP A O 1
ATOM 562 N N . TRP A 1 72 ? 10.258 -0.316 -25.392 1.00 90.44 72 TRP A N 1
ATOM 563 C CA . TRP A 1 72 ? 8.815 -0.526 -25.496 1.00 90.44 72 TRP A CA 1
ATOM 564 C C . TRP A 1 72 ? 8.276 -1.509 -24.447 1.00 90.44 72 TRP A C 1
ATOM 566 O O . TRP A 1 72 ? 7.121 -1.373 -24.043 1.00 90.44 72 TRP A O 1
ATOM 576 N N . ILE A 1 73 ? 9.100 -2.444 -23.955 1.00 92.75 73 ILE A N 1
ATOM 577 C CA . ILE A 1 73 ? 8.735 -3.335 -22.845 1.00 92.75 73 ILE A CA 1
ATOM 578 C C . ILE A 1 73 ? 8.497 -2.503 -21.585 1.00 92.75 73 ILE A C 1
ATOM 580 O O . ILE A 1 73 ? 7.433 -2.604 -20.981 1.00 92.75 73 ILE A O 1
ATOM 584 N N . GLY A 1 74 ? 9.443 -1.629 -21.231 1.00 92.00 74 GLY A N 1
ATOM 585 C CA . GLY A 1 74 ? 9.326 -0.767 -20.054 1.00 92.00 74 GLY A CA 1
ATOM 586 C C . GLY A 1 74 ? 8.089 0.132 -20.110 1.00 92.00 74 GLY A C 1
ATOM 587 O O . GLY A 1 74 ? 7.320 0.189 -19.156 1.00 92.00 74 GLY A O 1
ATOM 588 N N . TYR A 1 75 ? 7.817 0.747 -21.265 1.00 92.19 75 TYR A N 1
ATOM 589 C CA . TYR A 1 75 ? 6.593 1.537 -21.447 1.00 92.19 75 TYR A CA 1
ATOM 590 C C . TYR A 1 75 ? 5.311 0.701 -21.356 1.00 92.19 75 TYR A C 1
ATOM 592 O O . TYR A 1 75 ? 4.300 1.207 -20.878 1.00 92.19 75 TYR A O 1
ATOM 600 N N . SER A 1 76 ? 5.333 -0.563 -21.788 1.00 92.94 76 SER A N 1
ATOM 601 C CA . SER A 1 76 ? 4.162 -1.443 -21.699 1.00 92.94 76 SER A CA 1
ATOM 602 C C . SER A 1 76 ? 3.793 -1.739 -20.244 1.00 92.94 76 SER A C 1
ATOM 604 O O . SER A 1 76 ? 2.617 -1.662 -19.896 1.00 92.94 76 SER A O 1
ATOM 606 N N . PHE A 1 77 ? 4.781 -2.009 -19.382 1.00 93.44 77 PHE A N 1
ATOM 607 C CA . PHE A 1 77 ? 4.549 -2.188 -17.944 1.00 93.44 77 PHE A CA 1
ATOM 608 C C . PHE A 1 77 ? 4.129 -0.885 -17.259 1.00 93.44 77 PHE A C 1
ATOM 610 O O . PHE A 1 77 ? 3.145 -0.883 -16.518 1.00 93.44 77 PHE A O 1
ATOM 617 N N . CYS A 1 78 ? 4.791 0.229 -17.580 1.00 93.75 78 CYS A N 1
ATOM 618 C CA . CYS A 1 78 ? 4.466 1.535 -17.012 1.00 93.75 78 CYS A CA 1
ATOM 619 C C . CYS A 1 78 ? 3.018 1.930 -17.325 1.00 93.75 78 CYS A C 1
ATOM 621 O O . CYS A 1 78 ? 2.218 2.147 -16.417 1.00 93.75 78 CYS A O 1
ATOM 623 N N . ILE A 1 79 ? 2.635 1.922 -18.607 1.00 93.50 79 ILE A N 1
ATOM 624 C CA . ILE A 1 79 ? 1.272 2.254 -19.046 1.00 93.50 79 ILE A CA 1
ATOM 625 C C . ILE A 1 79 ? 0.266 1.227 -18.514 1.00 93.50 79 ILE A C 1
ATOM 627 O O . ILE A 1 79 ? -0.823 1.601 -18.081 1.00 93.50 79 ILE A O 1
ATOM 631 N N . GLY A 1 80 ? 0.630 -0.057 -18.507 1.00 91.81 80 GLY A N 1
ATOM 632 C CA . GLY A 1 80 ? -0.207 -1.133 -17.980 1.00 91.81 80 GLY A CA 1
ATOM 633 C C . GLY A 1 80 ? -0.497 -1.007 -16.483 1.00 91.81 80 GLY A C 1
ATOM 634 O O . GLY A 1 80 ? -1.564 -1.430 -16.047 1.00 91.81 80 GLY A O 1
ATOM 635 N N . SER A 1 81 ? 0.393 -0.388 -15.702 1.00 92.56 81 SER A N 1
ATOM 636 C CA . SER A 1 81 ? 0.192 -0.171 -14.263 1.00 92.56 81 SER A CA 1
ATOM 637 C C . SER A 1 81 ? -0.846 0.916 -13.947 1.00 92.56 81 SER A C 1
ATOM 639 O O . SER A 1 81 ? -1.535 0.831 -12.929 1.00 92.56 81 SER A O 1
ATOM 641 N N . VAL A 1 82 ? -1.027 1.898 -14.840 1.00 93.56 82 VAL A N 1
ATOM 642 C CA . VAL A 1 82 ? -1.921 3.055 -14.650 1.00 93.56 82 VAL A CA 1
ATOM 643 C C . VAL A 1 82 ? -3.376 2.669 -14.340 1.00 93.56 82 VAL A C 1
ATOM 645 O O . VAL A 1 82 ? -3.903 3.168 -13.344 1.00 93.56 82 VAL A O 1
ATOM 648 N N . PRO A 1 83 ? -4.065 1.805 -15.116 1.00 93.50 83 PRO A N 1
ATOM 649 C CA . PRO A 1 83 ? -5.455 1.449 -14.821 1.00 93.50 83 PRO A CA 1
ATOM 650 C C . PRO A 1 83 ? -5.613 0.725 -13.478 1.00 93.50 83 PRO A C 1
ATOM 652 O O . PRO A 1 83 ? -6.581 0.977 -12.767 1.00 93.50 83 PRO A O 1
ATOM 655 N N . TYR A 1 84 ? -4.662 -0.131 -13.092 1.00 90.44 84 TYR A N 1
ATOM 656 C CA . TYR A 1 84 ? -4.707 -0.822 -11.799 1.00 90.44 84 TYR A CA 1
ATOM 657 C C . TYR A 1 84 ? -4.479 0.143 -10.638 1.00 90.44 84 TYR A C 1
ATOM 659 O O . TYR A 1 84 ? -5.218 0.104 -9.652 1.00 90.44 84 TYR A O 1
ATOM 667 N N . LEU A 1 85 ? -3.522 1.064 -10.788 1.00 93.25 85 LEU A N 1
ATOM 668 C CA . LEU A 1 85 ? -3.302 2.143 -9.832 1.00 93.25 85 LEU A CA 1
ATOM 669 C C . LEU A 1 85 ? -4.563 3.004 -9.675 1.00 93.25 85 LEU A C 1
ATOM 671 O O . LEU A 1 85 ? -4.976 3.302 -8.560 1.00 93.25 85 LEU A O 1
ATOM 675 N N . PHE A 1 86 ? -5.223 3.353 -10.779 1.00 91.94 86 PHE A N 1
ATOM 676 C CA . PHE A 1 86 ? -6.474 4.104 -10.736 1.00 91.94 86 PHE A CA 1
ATOM 677 C C . PHE A 1 86 ? -7.587 3.332 -10.012 1.00 91.94 86 PHE A C 1
ATOM 679 O O . PHE A 1 86 ? -8.227 3.879 -9.118 1.00 91.94 86 PHE A O 1
ATOM 686 N N . ILE A 1 87 ? -7.800 2.056 -10.349 1.00 90.75 87 ILE A N 1
ATOM 687 C CA . ILE A 1 87 ? -8.836 1.217 -9.723 1.00 90.75 87 ILE A CA 1
ATOM 688 C C . ILE A 1 87 ? -8.581 1.045 -8.222 1.00 90.75 87 ILE A C 1
ATOM 690 O O . ILE A 1 87 ? -9.525 1.127 -7.437 1.00 90.75 87 ILE A O 1
ATOM 694 N N . SER A 1 88 ? -7.334 0.806 -7.813 1.00 90.12 88 SER A N 1
ATOM 695 C CA . SER A 1 88 ? -6.993 0.603 -6.401 1.00 90.12 88 SER A CA 1
ATOM 696 C C . SER A 1 88 ? -7.167 1.876 -5.580 1.00 90.12 88 SER A C 1
ATOM 698 O O . SER A 1 88 ? -7.822 1.842 -4.540 1.00 90.12 88 SER A O 1
ATOM 700 N N . LEU A 1 89 ? -6.659 3.012 -6.063 1.00 90.06 89 LEU A N 1
ATOM 701 C CA . LEU A 1 89 ? -6.786 4.286 -5.358 1.00 90.06 89 LEU A CA 1
ATOM 702 C C . LEU A 1 89 ? -8.231 4.784 -5.326 1.00 90.06 89 LEU A C 1
ATOM 704 O O . LEU A 1 89 ? -8.684 5.265 -4.291 1.00 90.06 89 LEU A O 1
ATOM 708 N N . ASN A 1 90 ? -8.979 4.616 -6.418 1.00 89.75 90 ASN A N 1
ATOM 709 C CA . ASN A 1 90 ? -10.399 4.952 -6.438 1.00 89.75 90 ASN A CA 1
ATOM 710 C C . ASN A 1 90 ? -11.209 4.031 -5.510 1.00 89.75 90 ASN A C 1
ATOM 712 O O . ASN A 1 90 ? -12.111 4.495 -4.823 1.00 89.75 90 ASN A O 1
ATOM 716 N N . GLY A 1 91 ? -10.858 2.742 -5.440 1.00 85.44 91 GLY A N 1
ATOM 717 C CA . GLY A 1 91 ? -11.449 1.799 -4.491 1.00 85.44 91 GLY A CA 1
ATOM 718 C C . GLY A 1 91 ? -11.212 2.211 -3.038 1.00 85.44 91 GLY A C 1
ATOM 719 O O . GLY A 1 91 ? -12.160 2.253 -2.262 1.00 85.44 91 GLY A O 1
ATOM 720 N N . LEU A 1 92 ? -9.978 2.590 -2.691 1.00 85.62 92 LEU A N 1
ATOM 721 C CA . LEU A 1 92 ? -9.647 3.110 -1.361 1.00 85.62 92 LEU A CA 1
ATOM 722 C C . LEU A 1 92 ? -10.382 4.411 -1.031 1.00 85.62 92 LEU A C 1
ATOM 724 O O . LEU A 1 92 ? -10.826 4.586 0.102 1.00 85.62 92 LEU A O 1
ATOM 728 N N . ALA A 1 93 ? -10.488 5.326 -1.995 1.00 85.12 93 ALA A N 1
ATOM 729 C CA . ALA A 1 93 ? -11.178 6.599 -1.814 1.00 85.12 93 ALA A CA 1
ATOM 730 C C . ALA A 1 93 ? -12.694 6.420 -1.646 1.00 85.12 93 ALA A C 1
ATOM 732 O O . ALA A 1 93 ? -13.320 7.183 -0.917 1.00 85.12 93 ALA A O 1
ATOM 733 N N . ALA A 1 94 ? -13.271 5.406 -2.296 1.00 85.06 94 ALA A N 1
ATOM 734 C CA . ALA A 1 94 ? -14.682 5.061 -2.180 1.00 85.06 94 ALA A CA 1
ATOM 735 C C . ALA A 1 94 ? -15.034 4.376 -0.852 1.00 85.06 94 ALA A C 1
ATOM 737 O O . ALA A 1 94 ? -16.209 4.333 -0.501 1.00 85.06 94 ALA A O 1
ATOM 738 N N . CYS A 1 95 ? -14.055 3.844 -0.111 1.00 83.06 95 CYS A N 1
ATOM 739 C CA . CYS A 1 95 ? -14.311 3.343 1.232 1.00 83.06 95 CYS A CA 1
ATOM 740 C C . CYS A 1 95 ? -14.761 4.510 2.116 1.00 83.06 95 CYS A C 1
ATOM 742 O O . CYS A 1 95 ? -14.004 5.450 2.350 1.00 83.06 95 CYS A O 1
ATOM 744 N N . ASP A 1 96 ? -15.989 4.451 2.606 1.00 81.12 96 ASP A N 1
ATOM 745 C CA . ASP A 1 96 ? -16.612 5.489 3.426 1.00 81.12 96 ASP A CA 1
ATOM 746 C C . ASP A 1 96 ? -17.419 4.898 4.589 1.00 81.12 96 ASP A C 1
ATOM 748 O O . ASP A 1 96 ? -18.147 5.628 5.263 1.00 81.12 96 ASP A O 1
ATOM 752 N N . HIS A 1 97 ? -17.278 3.591 4.837 1.00 80.31 97 HIS A N 1
ATOM 753 C CA . HIS A 1 97 ? -17.912 2.918 5.963 1.00 80.31 97 HIS A CA 1
ATOM 754 C C . HIS A 1 97 ? -17.585 3.620 7.286 1.00 80.31 97 HIS A C 1
ATOM 756 O O . HIS A 1 97 ? -16.469 4.104 7.499 1.00 80.31 97 HIS A O 1
ATOM 762 N N . GLU A 1 98 ? -18.569 3.663 8.183 1.00 79.31 98 GLU A N 1
ATOM 763 C CA . GLU A 1 98 ? -18.410 4.273 9.498 1.00 79.31 98 GLU A CA 1
ATOM 764 C C . GLU A 1 98 ? -17.289 3.588 10.286 1.00 79.31 98 GLU A C 1
ATOM 766 O O . GLU A 1 98 ? -17.161 2.358 10.291 1.00 79.31 98 GLU A O 1
ATOM 771 N N . VAL A 1 99 ? -16.460 4.415 10.926 1.00 83.00 99 VAL A N 1
ATOM 772 C CA . VAL A 1 99 ? -15.400 3.969 11.826 1.00 83.00 99 VAL A CA 1
ATOM 773 C C . VAL A 1 99 ? -16.001 3.867 13.217 1.00 83.00 99 VAL A C 1
ATOM 775 O O . VAL A 1 99 ? -16.446 4.863 13.785 1.00 83.00 99 VAL A O 1
ATOM 778 N N . TYR A 1 100 ? -15.988 2.667 13.784 1.00 80.81 100 TYR A N 1
ATOM 779 C CA . TYR A 1 100 ? -16.441 2.456 15.151 1.00 80.81 100 TYR A CA 1
ATOM 780 C C . TYR A 1 100 ? -15.339 2.893 16.104 1.00 80.81 100 TYR A C 1
ATOM 782 O O . TYR A 1 100 ? -14.258 2.302 16.126 1.00 80.81 100 TYR A O 1
ATOM 790 N N . GLN A 1 101 ? -15.617 3.927 16.890 1.00 84.31 101 GLN A N 1
ATOM 791 C CA . GLN A 1 101 ? -14.658 4.552 17.791 1.00 84.31 101 GLN A CA 1
ATOM 792 C C . GLN A 1 101 ? -15.145 4.432 19.239 1.00 84.31 101 GLN A C 1
ATOM 794 O O . GLN A 1 101 ? -16.290 4.762 19.546 1.00 84.31 101 GLN A O 1
ATOM 799 N N . ARG A 1 102 ? -14.275 3.968 20.144 1.00 83.31 102 ARG A N 1
ATOM 800 C CA . ARG A 1 102 ? -14.536 3.948 21.594 1.00 83.31 102 ARG A CA 1
ATOM 801 C C . ARG A 1 102 ? -13.360 4.522 22.384 1.00 83.31 102 ARG A C 1
ATOM 803 O O . ARG A 1 102 ? -12.220 4.218 22.025 1.00 83.31 102 ARG A O 1
ATOM 810 N N . PRO A 1 103 ? -13.600 5.314 23.447 1.00 85.44 103 PRO A N 1
ATOM 811 C CA . PRO A 1 103 ? -12.549 5.716 24.380 1.00 85.44 103 PRO A CA 1
ATOM 812 C C . PRO A 1 103 ? -11.832 4.495 24.970 1.00 85.44 103 PRO A C 1
ATOM 814 O O . PRO A 1 103 ? -12.461 3.463 25.212 1.00 85.44 103 PRO A O 1
ATOM 817 N N . TRP A 1 104 ? -10.519 4.594 25.177 1.00 84.19 104 TRP A N 1
ATOM 818 C CA . TRP A 1 104 ? -9.692 3.492 25.669 1.00 84.19 104 TRP A CA 1
ATOM 819 C C . TRP A 1 104 ? -8.555 3.989 26.565 1.00 84.19 104 TRP A C 1
ATOM 821 O O . TRP A 1 104 ? -7.846 4.918 26.190 1.00 84.19 104 TRP A O 1
ATOM 831 N N . ASP A 1 105 ? -8.306 3.348 27.708 1.00 82.06 105 ASP A N 1
ATOM 832 C CA . ASP A 1 105 ? -7.106 3.630 28.508 1.00 82.06 105 ASP A CA 1
ATOM 833 C C . ASP A 1 105 ? -5.896 2.861 27.939 1.00 82.06 105 ASP A C 1
ATOM 835 O O . ASP A 1 105 ? -5.923 1.643 27.775 1.00 82.06 105 ASP A O 1
ATOM 839 N N . ALA A 1 106 ? -4.785 3.554 27.662 1.00 76.94 106 ALA A N 1
ATOM 840 C CA . ALA A 1 106 ? -3.545 2.928 27.188 1.00 76.94 106 ALA A CA 1
ATOM 841 C C . ALA A 1 106 ? -2.936 1.909 28.164 1.00 76.94 106 ALA A C 1
ATOM 843 O O . ALA A 1 106 ? -2.089 1.104 27.750 1.00 76.94 106 ALA A O 1
ATOM 844 N N . LYS A 1 107 ? -3.297 1.967 29.449 1.00 79.56 107 LYS A N 1
ATOM 845 C CA . LYS A 1 107 ? -2.872 0.986 30.455 1.00 79.56 107 LYS A CA 1
ATOM 846 C C . LYS A 1 107 ? -3.627 -0.332 30.325 1.00 79.56 107 LYS A C 1
ATOM 848 O O . LYS A 1 107 ? -3.097 -1.363 30.738 1.00 79.56 107 LYS A O 1
ATOM 853 N N . GLU A 1 108 ? -4.813 -0.310 29.729 1.00 79.25 108 GLU A N 1
ATOM 854 C CA . GLU A 1 108 ? -5.630 -1.497 29.551 1.00 79.25 108 GLU A CA 1
ATOM 855 C C . GLU A 1 108 ? -5.277 -2.255 28.274 1.00 79.25 108 GLU A 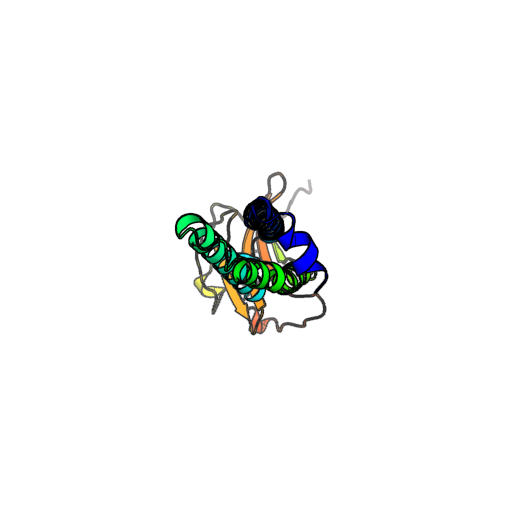C 1
ATOM 857 O O . GLU A 1 108 ? -5.081 -1.697 27.188 1.00 79.25 108 GLU A O 1
ATOM 862 N N . LEU A 1 109 ? -5.198 -3.576 28.418 1.00 80.81 109 LEU A N 1
ATOM 863 C CA . LEU A 1 109 ? -5.033 -4.488 27.298 1.00 80.81 109 LEU A CA 1
ATOM 864 C C . LEU A 1 109 ? -6.390 -4.722 26.641 1.00 80.81 109 LEU A C 1
ATOM 866 O O . LEU A 1 109 ? -7.376 -5.006 27.318 1.00 80.81 109 LEU A O 1
ATOM 870 N N . VAL A 1 110 ? -6.424 -4.677 25.312 1.00 75.38 110 VAL A N 1
ATOM 871 C CA . VAL A 1 110 ? -7.606 -5.091 24.555 1.00 75.38 110 VAL A CA 1
ATOM 872 C C . VAL A 1 110 ? -7.833 -6.581 24.808 1.00 75.38 110 VAL A C 1
ATOM 874 O O . VAL A 1 110 ? -6.904 -7.383 24.682 1.00 75.38 110 VAL A O 1
ATOM 877 N N . GLN A 1 111 ? -9.057 -6.972 25.170 1.00 72.81 111 GLN A N 1
ATOM 878 C CA . GLN A 1 111 ? -9.413 -8.366 25.460 1.00 72.81 111 GLN A CA 1
ATOM 879 C C . GLN A 1 111 ? -9.597 -9.193 24.177 1.00 72.81 111 GLN A C 1
ATOM 881 O O . GLN A 1 111 ? -10.651 -9.752 23.884 1.00 72.81 111 GLN A O 1
ATOM 886 N N . VAL A 1 112 ? -8.528 -9.291 23.386 1.00 69.75 112 VAL A N 1
ATOM 887 C CA . VAL A 1 112 ? -8.582 -9.799 22.010 1.00 69.75 112 VAL A CA 1
ATOM 888 C C . VAL A 1 112 ? -8.989 -11.280 21.920 1.00 69.75 112 VAL A C 1
ATOM 890 O O . VAL A 1 112 ? -9.594 -11.695 20.940 1.00 69.75 112 VAL A O 1
ATOM 893 N N . LYS A 1 113 ? -8.697 -12.088 22.950 1.00 64.56 113 LYS A N 1
ATOM 894 C CA . LYS A 1 113 ? -9.008 -13.532 22.960 1.00 64.56 113 LYS A CA 1
ATOM 895 C C . LYS A 1 113 ? -10.496 -13.859 23.119 1.00 64.56 113 LYS A C 1
ATOM 897 O O . LYS A 1 113 ? -10.898 -14.931 22.683 1.00 64.56 113 LYS A O 1
ATOM 902 N N . HIS A 1 114 ? -11.279 -12.987 23.753 1.00 64.44 114 HIS A N 1
ATOM 903 C CA . HIS A 1 114 ? -12.721 -13.193 23.925 1.00 64.44 114 HIS A CA 1
ATOM 904 C C . HIS A 1 114 ? -13.531 -12.355 22.943 1.00 64.44 114 HIS A C 1
ATOM 906 O O . HIS A 1 114 ? -14.474 -12.864 22.350 1.00 64.44 114 HIS A O 1
ATOM 912 N N . CYS A 1 115 ? -13.112 -11.117 22.687 1.00 65.25 115 CYS A N 1
ATOM 913 C CA . CYS A 1 115 ? -13.937 -10.181 21.938 1.00 65.25 115 CYS A CA 1
ATOM 914 C C . CYS A 1 115 ? -13.671 -10.169 20.425 1.00 65.25 115 CYS A C 1
ATOM 916 O O . CYS A 1 115 ? -14.380 -9.456 19.725 1.00 65.25 115 CYS A O 1
ATOM 918 N N . MET A 1 116 ? -12.647 -10.873 19.915 1.00 72.44 116 MET A N 1
ATOM 919 C CA . MET A 1 116 ? -12.187 -10.754 18.516 1.00 72.44 116 MET A CA 1
ATOM 920 C C . MET A 1 116 ? -11.886 -12.111 17.864 1.00 72.44 116 MET A C 1
ATOM 922 O O . MET A 1 116 ? -10.761 -12.409 17.450 1.00 72.44 116 MET A O 1
ATOM 926 N N . THR A 1 117 ? -12.906 -12.960 17.756 1.00 74.94 117 THR A N 1
ATOM 927 C CA . THR A 1 117 ? -12.753 -14.297 17.161 1.00 74.94 117 THR A CA 1
ATOM 928 C C . THR A 1 117 ? -12.470 -14.203 15.656 1.00 74.94 117 THR A C 1
ATOM 930 O O . THR A 1 117 ? -13.193 -13.543 14.905 1.00 74.94 117 THR A O 1
ATOM 933 N N . GLY A 1 118 ? -11.410 -14.879 15.200 1.00 77.44 118 GLY A N 1
ATOM 934 C CA . GLY A 1 118 ? -11.011 -14.906 13.786 1.00 77.44 118 GLY A CA 1
ATOM 935 C C . GLY A 1 118 ? -10.246 -13.668 13.309 1.00 77.44 118 GLY A C 1
ATOM 936 O O . GLY A 1 118 ? -10.119 -13.470 12.105 1.00 77.44 118 GLY A O 1
ATOM 937 N N . TRP A 1 119 ? -9.762 -12.832 14.231 1.00 85.56 119 TRP A N 1
ATOM 938 C CA . TRP A 1 119 ? -8.876 -11.711 13.924 1.00 85.56 119 TRP A CA 1
ATOM 939 C C . TRP A 1 119 ? -7.403 -12.116 14.036 1.00 85.56 119 TRP A C 1
ATOM 941 O O . TRP A 1 119 ? -7.000 -12.799 14.978 1.00 85.56 119 TRP A O 1
ATOM 951 N N . ASP A 1 120 ? -6.585 -11.617 13.117 1.00 86.06 120 ASP A N 1
ATOM 952 C CA . ASP A 1 120 ? -5.130 -11.687 13.175 1.00 86.06 120 ASP A CA 1
ATOM 953 C C . ASP A 1 120 ? -4.599 -10.579 14.086 1.00 86.06 120 ASP A C 1
ATOM 955 O O . ASP A 1 120 ? -4.641 -9.386 13.768 1.00 86.06 120 ASP A O 1
ATOM 959 N N . ILE A 1 121 ? -4.099 -10.978 15.254 1.00 86.56 121 ILE A N 1
ATOM 960 C CA . ILE A 1 121 ? -3.721 -10.066 16.334 1.00 86.56 121 ILE A CA 1
ATOM 961 C C . ILE A 1 121 ? -2.229 -9.754 16.247 1.00 86.56 121 ILE A C 1
ATOM 963 O O . ILE A 1 121 ? -1.383 -10.612 16.486 1.00 86.56 121 ILE A O 1
ATOM 967 N N . VAL A 1 122 ? -1.895 -8.493 15.983 1.00 86.12 122 VAL A N 1
ATOM 968 C CA . VAL A 1 122 ? -0.508 -8.001 15.978 1.00 86.12 122 VAL A CA 1
ATOM 969 C C . VAL A 1 122 ? -0.106 -7.487 17.361 1.00 86.12 122 VAL A C 1
ATOM 971 O O . VAL A 1 122 ? 1.049 -7.602 17.764 1.00 86.12 122 VAL A O 1
ATOM 974 N N . SER A 1 123 ? -1.028 -6.856 18.092 1.00 84.06 123 SER A N 1
ATOM 975 C CA . SER A 1 123 ? -0.785 -6.405 19.464 1.00 84.06 123 SER A CA 1
ATOM 976 C C . SER A 1 123 ? -2.083 -6.205 20.234 1.00 84.06 123 SER A C 1
ATOM 978 O O . SER A 1 123 ? -2.993 -5.546 19.742 1.00 84.06 123 SER A O 1
ATOM 980 N N . ALA A 1 124 ? -2.122 -6.704 21.471 1.00 83.81 124 ALA A N 1
ATOM 981 C CA . ALA A 1 124 ? -3.194 -6.424 22.428 1.00 83.81 124 ALA A CA 1
ATOM 982 C C . ALA A 1 124 ? -3.005 -5.089 23.174 1.00 83.81 124 ALA A C 1
ATOM 984 O O . ALA A 1 124 ? -3.925 -4.610 23.830 1.00 83.81 124 ALA A O 1
ATOM 985 N N . ARG A 1 125 ? -1.810 -4.485 23.101 1.00 86.38 125 ARG A N 1
ATOM 986 C CA . ARG A 1 125 ? -1.524 -3.193 23.729 1.00 86.38 125 ARG A CA 1
ATOM 987 C C . ARG A 1 125 ? -1.928 -2.067 22.789 1.00 86.38 125 ARG A C 1
ATOM 989 O O . ARG A 1 125 ? -1.617 -2.127 21.597 1.00 86.38 125 ARG A O 1
ATOM 996 N N . TRP A 1 126 ? -2.555 -1.030 23.340 1.00 87.88 126 TRP A N 1
ATOM 997 C CA . TRP A 1 126 ? -2.905 0.164 22.580 1.00 87.88 126 TRP A CA 1
ATOM 998 C C . TRP A 1 126 ? -1.676 0.741 21.864 1.00 87.88 126 TRP A C 1
ATOM 1000 O O . TRP A 1 126 ? -0.616 0.945 22.466 1.00 87.88 126 TRP A O 1
ATOM 1010 N N . LYS A 1 127 ? -1.815 0.998 20.562 1.00 87.81 127 LYS A N 1
ATOM 1011 C CA . LYS A 1 127 ? -0.811 1.683 19.742 1.00 87.81 127 LYS A CA 1
ATOM 1012 C C . LYS A 1 127 ? -1.486 2.411 18.587 1.00 87.81 127 LYS A C 1
ATOM 1014 O O . LYS A 1 127 ? -2.517 1.975 18.088 1.00 87.81 127 LYS A O 1
ATOM 1019 N N . SER A 1 128 ? -0.852 3.476 18.106 1.00 85.94 128 SER A N 1
ATOM 1020 C CA . SER A 1 128 ? -1.354 4.266 16.973 1.00 85.94 128 SER A CA 1
ATOM 1021 C C . SER A 1 128 ? -1.352 3.508 15.635 1.00 85.94 128 SER A C 1
ATOM 1023 O O . SER A 1 128 ? -2.071 3.872 14.702 1.00 85.94 128 SER A O 1
ATOM 1025 N N . GLY A 1 129 ? -0.531 2.459 15.528 1.00 86.06 129 GLY A N 1
ATOM 1026 C CA . GLY A 1 129 ? -0.489 1.557 14.379 1.00 86.06 129 GLY A CA 1
ATOM 1027 C C . GLY A 1 129 ? -1.555 0.460 14.432 1.00 86.06 129 GLY A C 1
ATOM 1028 O O . GLY A 1 129 ? -2.285 0.314 15.405 1.00 86.06 129 GLY A O 1
ATOM 1029 N N . ILE A 1 130 ? -1.602 -0.365 13.387 1.00 87.94 130 ILE A N 1
ATOM 1030 C CA . ILE A 1 130 ? -2.560 -1.475 13.278 1.00 87.94 130 ILE A CA 1
ATOM 1031 C C . ILE A 1 130 ? -2.285 -2.522 14.362 1.00 87.94 130 ILE A C 1
ATOM 1033 O O . ILE A 1 130 ? -1.177 -3.067 14.454 1.00 87.94 130 ILE A O 1
ATOM 1037 N N . MET A 1 131 ? -3.303 -2.785 15.172 1.00 89.44 131 MET A N 1
ATOM 1038 C CA . MET A 1 131 ? -3.322 -3.707 16.306 1.00 89.44 131 MET A CA 1
ATOM 1039 C C . MET A 1 131 ? -3.850 -5.085 15.927 1.00 89.44 131 MET A C 1
ATOM 1041 O O . MET A 1 131 ? -3.272 -6.080 16.358 1.00 89.44 131 MET A O 1
ATOM 1045 N N . ALA A 1 132 ? -4.883 -5.142 15.093 1.00 88.50 132 ALA A N 1
ATOM 1046 C CA . ALA A 1 132 ? -5.440 -6.384 14.578 1.00 88.50 132 ALA A CA 1
ATOM 1047 C C . ALA A 1 132 ? -6.036 -6.165 13.183 1.00 88.50 132 ALA A C 1
ATOM 1049 O O . ALA A 1 132 ? -6.338 -5.028 12.805 1.00 88.50 132 ALA A O 1
ATOM 1050 N N . SER A 1 133 ? -6.199 -7.243 12.427 1.00 89.12 133 SER A N 1
ATOM 1051 C CA . SER A 1 133 ? -6.878 -7.243 11.130 1.00 89.12 133 SER A CA 1
ATOM 1052 C C . SER A 1 133 ? -7.719 -8.498 10.960 1.00 89.12 133 SER A C 1
ATOM 1054 O O . SER A 1 133 ? -7.368 -9.543 11.495 1.00 89.12 133 SER A O 1
ATOM 1056 N N . LYS A 1 134 ? -8.798 -8.424 10.190 1.00 87.50 134 LYS A N 1
ATOM 1057 C CA . LYS A 1 134 ? -9.592 -9.589 9.796 1.00 87.50 134 LYS A CA 1
ATOM 1058 C C . LYS A 1 134 ? -10.034 -9.436 8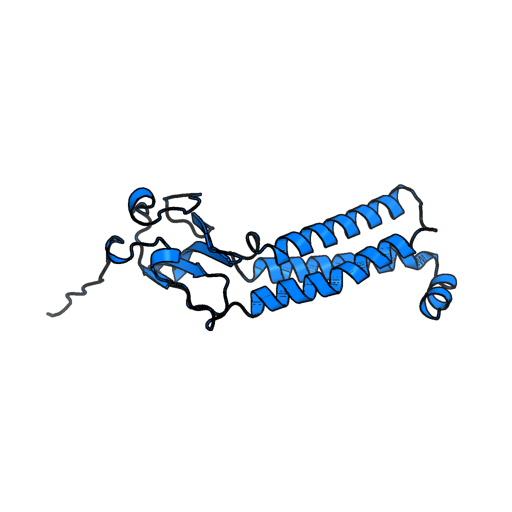.355 1.00 87.50 134 LYS A C 1
ATOM 1060 O O . LYS A 1 134 ? -10.467 -8.359 7.954 1.00 87.50 134 LYS A O 1
ATOM 1065 N N . THR A 1 135 ? -9.950 -10.523 7.600 1.00 83.75 135 THR A N 1
ATOM 1066 C CA . THR A 1 135 ? -10.512 -10.578 6.250 1.00 83.75 135 THR A CA 1
ATOM 1067 C C . THR A 1 135 ? -11.940 -11.111 6.337 1.00 83.75 135 THR A C 1
ATOM 1069 O O . THR A 1 135 ? -12.172 -12.169 6.920 1.00 83.75 135 THR A O 1
ATOM 1072 N N . ILE A 1 136 ? -12.893 -10.367 5.785 1.00 81.75 136 ILE A N 1
ATOM 1073 C CA . ILE A 1 136 ? -14.318 -10.701 5.722 1.00 81.75 136 ILE A CA 1
ATOM 1074 C C . ILE A 1 136 ? -14.700 -10.715 4.238 1.00 81.75 136 ILE A C 1
ATOM 1076 O O . ILE A 1 136 ? -14.852 -9.666 3.612 1.00 81.75 136 ILE A O 1
ATOM 1080 N N . GLY A 1 137 ? -14.794 -11.908 3.646 1.00 78.38 137 GLY A N 1
ATOM 1081 C CA . GLY A 1 137 ? -14.961 -12.051 2.196 1.00 78.38 137 GLY A CA 1
ATOM 1082 C C . GLY A 1 137 ? -13.775 -11.449 1.432 1.00 78.38 137 GLY A C 1
ATOM 1083 O O . GLY A 1 137 ? -12.642 -11.887 1.608 1.00 78.38 137 GLY A O 1
ATOM 1084 N N . GLU A 1 138 ? -14.030 -10.436 0.599 1.00 75.00 138 GLU A N 1
ATOM 1085 C CA . GLU A 1 138 ? -12.992 -9.679 -0.127 1.00 75.00 138 GLU A CA 1
ATOM 1086 C C . GLU A 1 138 ? -12.548 -8.391 0.591 1.00 75.00 138 GLU A C 1
ATOM 1088 O O . GLU A 1 138 ? -11.730 -7.635 0.061 1.00 75.00 138 GLU A O 1
ATOM 1093 N N . ARG A 1 139 ? -13.102 -8.097 1.773 1.00 81.44 139 ARG A N 1
ATOM 1094 C CA . ARG A 1 139 ? -12.842 -6.858 2.517 1.00 81.44 139 ARG A CA 1
ATOM 1095 C C . ARG A 1 139 ? -11.964 -7.110 3.725 1.00 81.44 139 ARG A C 1
ATOM 1097 O O . ARG A 1 139 ? -11.960 -8.200 4.290 1.00 81.44 139 ARG A O 1
ATOM 1104 N N . THR A 1 140 ? -11.279 -6.062 4.164 1.00 85.19 140 THR A N 1
ATOM 1105 C CA . THR A 1 140 ? -10.456 -6.118 5.371 1.00 85.19 140 THR A CA 1
ATOM 1106 C C . THR A 1 140 ? -10.980 -5.148 6.417 1.00 85.19 140 THR A C 1
ATOM 1108 O O . THR A 1 140 ? -11.136 -3.956 6.153 1.00 85.19 140 THR A O 1
ATOM 1111 N N . ALA A 1 141 ? -11.208 -5.664 7.619 1.00 86.69 141 ALA A N 1
ATOM 1112 C CA . ALA A 1 141 ? -11.406 -4.885 8.827 1.00 86.69 141 ALA A CA 1
ATOM 1113 C C . ALA A 1 141 ? -10.066 -4.712 9.548 1.00 86.69 141 ALA A C 1
ATOM 1115 O O . ALA A 1 141 ? -9.259 -5.644 9.621 1.00 86.69 141 ALA A O 1
ATOM 1116 N N . ILE A 1 142 ? -9.817 -3.526 10.093 1.00 89.44 142 ILE A N 1
ATOM 1117 C CA . ILE A 1 142 ? -8.610 -3.224 10.860 1.00 89.44 142 ILE A CA 1
ATOM 1118 C C . ILE A 1 142 ? -8.952 -2.564 12.187 1.00 89.44 142 ILE A C 1
ATOM 1120 O O . ILE A 1 142 ? -9.902 -1.797 12.297 1.00 89.44 142 ILE A O 1
ATOM 1124 N N . MET A 1 143 ? -8.119 -2.830 13.187 1.00 88.94 143 MET A N 1
ATOM 1125 C CA . MET A 1 143 ? -8.164 -2.172 14.485 1.00 88.94 143 MET A CA 1
ATOM 1126 C C . MET A 1 143 ? -6.907 -1.333 14.692 1.00 88.94 143 MET A C 1
ATOM 1128 O O . MET A 1 143 ? -5.795 -1.814 14.451 1.00 88.94 143 MET A O 1
ATOM 1132 N N . TYR A 1 144 ? -7.056 -0.101 15.172 1.00 89.69 144 TYR A N 1
ATOM 1133 C CA . TYR A 1 144 ? -5.931 0.780 15.490 1.00 89.69 144 TYR A CA 1
ATOM 1134 C C . TYR A 1 144 ? -6.274 1.808 16.571 1.00 89.69 144 TYR A C 1
ATOM 1136 O O . TYR A 1 144 ? -7.421 2.227 16.729 1.00 89.69 144 TYR A O 1
ATOM 1144 N N . GLY A 1 145 ? -5.252 2.285 17.277 1.00 89.19 145 GLY A N 1
ATOM 1145 C CA . GLY A 1 145 ? -5.383 3.412 18.192 1.00 89.19 145 GLY A CA 1
ATOM 1146 C C . GLY A 1 145 ? -5.380 4.761 17.468 1.00 89.19 145 GLY A C 1
ATOM 1147 O O . GLY A 1 145 ? -4.583 4.992 16.548 1.00 89.19 145 GLY A O 1
ATOM 1148 N N . SER A 1 146 ? -6.238 5.682 17.893 1.00 90.31 146 SER A N 1
ATOM 1149 C CA . SER A 1 146 ? -6.144 7.108 17.552 1.00 90.31 146 SER A CA 1
ATOM 1150 C C . SER A 1 146 ? -6.104 7.931 18.832 1.00 90.31 146 SER A C 1
ATOM 1152 O O . SER A 1 146 ? -6.523 7.479 19.895 1.00 90.31 146 SER A O 1
ATOM 1154 N N . LYS A 1 147 ? -5.527 9.122 18.737 1.00 88.56 147 LYS A N 1
ATOM 1155 C CA . LYS A 1 147 ? -5.517 10.097 19.817 1.00 88.56 147 LYS A CA 1
ATOM 1156 C C . LYS A 1 147 ? -6.217 11.332 19.286 1.00 88.56 147 LYS A C 1
ATOM 1158 O O . LYS A 1 147 ? -5.798 11.828 18.241 1.00 88.56 147 LYS A O 1
ATOM 1163 N N . ASP A 1 148 ? -7.229 11.790 20.003 1.00 86.31 148 ASP A N 1
ATOM 1164 C CA . ASP A 1 148 ? -7.853 13.083 19.764 1.00 86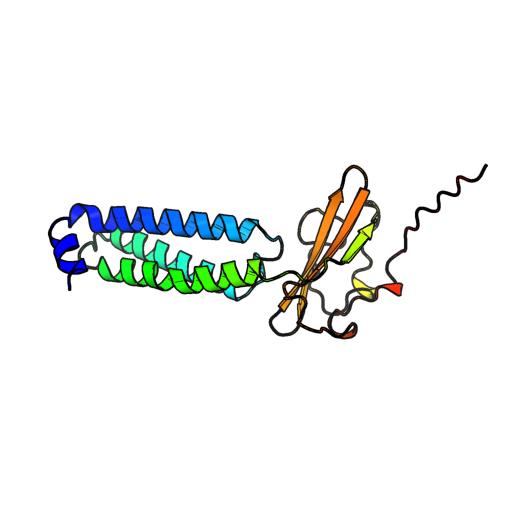.31 148 ASP A CA 1
ATOM 1165 C C . ASP A 1 148 ? -7.696 13.926 21.027 1.00 86.31 148 ASP A C 1
ATOM 1167 O O . ASP A 1 148 ? -8.039 13.483 22.122 1.00 86.31 148 ASP A O 1
ATOM 1171 N N . GLU A 1 149 ? -7.062 15.087 20.883 1.00 83.50 149 GLU A N 1
ATOM 1172 C CA . GLU A 1 149 ? -6.656 15.971 21.981 1.00 83.50 149 GLU A CA 1
ATOM 1173 C C . GLU A 1 149 ? -5.947 15.246 23.150 1.00 83.50 149 GLU A C 1
ATOM 1175 O O . GLU A 1 149 ? -4.731 15.008 23.108 1.00 83.50 149 GLU A O 1
ATOM 1180 N N . GLN A 1 150 ? -6.696 14.889 24.200 1.00 77.56 150 GLN A N 1
ATOM 1181 C CA . GLN A 1 150 ? -6.225 14.164 25.384 1.00 77.56 150 GLN A CA 1
ATOM 1182 C C . GLN A 1 150 ? -6.848 12.775 25.561 1.00 77.56 150 GLN A C 1
ATOM 1184 O O . GLN A 1 150 ? -6.396 12.023 26.424 1.00 77.56 150 GLN A O 1
ATOM 1189 N N . GLN A 1 151 ? -7.822 12.399 24.735 1.00 84.25 151 GLN A N 1
ATOM 1190 C CA . GLN A 1 151 ? -8.475 11.100 24.806 1.00 84.25 151 GLN A CA 1
ATOM 1191 C C . GLN A 1 151 ? -7.859 10.128 23.798 1.00 84.25 151 GLN A C 1
ATOM 1193 O O . GLN A 1 151 ? -7.554 10.457 22.647 1.00 84.25 151 GLN A O 1
ATOM 1198 N N . LEU A 1 152 ? -7.625 8.904 24.260 1.00 87.38 152 LEU A N 1
ATOM 1199 C CA . LEU A 1 152 ? -7.187 7.806 23.415 1.00 87.38 152 LEU A CA 1
ATOM 1200 C C . LEU A 1 152 ? -8.409 6.997 23.015 1.00 87.38 152 LEU A C 1
ATOM 1202 O O . LEU A 1 152 ? -9.296 6.746 23.827 1.00 87.38 152 LEU A O 1
ATOM 1206 N N . PHE A 1 153 ? -8.429 6.570 21.763 1.00 87.81 153 PHE A N 1
ATOM 1207 C CA . PHE A 1 153 ? -9.522 5.799 21.211 1.00 87.81 153 PHE A CA 1
ATOM 1208 C C . PHE A 1 153 ? -9.014 4.512 20.593 1.00 87.81 153 PHE A C 1
ATOM 1210 O O . PHE A 1 153 ? -7.908 4.447 20.039 1.00 87.81 153 PHE A O 1
ATOM 1217 N N . LEU A 1 154 ? -9.858 3.494 20.668 1.00 86.94 154 LEU A N 1
ATOM 1218 C CA . LEU A 1 154 ? -9.767 2.285 19.880 1.00 86.94 154 LEU A CA 1
ATOM 1219 C C . LEU A 1 154 ? -10.722 2.424 18.696 1.00 86.94 154 LEU A C 1
ATOM 1221 O O . LEU A 1 154 ? -11.911 2.681 18.881 1.00 86.94 154 LEU A O 1
ATOM 1225 N N . ASN A 1 155 ? -10.189 2.273 17.488 1.00 88.06 155 ASN A N 1
ATOM 1226 C CA . ASN A 1 155 ? -10.954 2.389 16.254 1.00 88.06 155 ASN A CA 1
ATOM 1227 C C . ASN A 1 155 ? -11.002 1.036 15.572 1.00 88.06 155 ASN A C 1
ATOM 1229 O O . ASN A 1 155 ? -9.969 0.366 15.465 1.00 88.06 155 ASN A O 1
ATOM 1233 N N . ILE A 1 156 ? -12.177 0.684 15.070 1.00 86.12 156 ILE A N 1
ATOM 1234 C CA . ILE A 1 156 ? -12.367 -0.408 14.129 1.00 86.12 156 ILE A CA 1
ATOM 1235 C C . ILE A 1 156 ? -12.906 0.188 12.836 1.00 86.12 156 ILE A C 1
ATOM 1237 O O . ILE A 1 156 ? -13.968 0.805 12.809 1.00 86.12 156 ILE A O 1
ATOM 1241 N N . GLU A 1 157 ? -12.142 0.013 11.769 1.00 86.62 157 GLU A N 1
ATOM 1242 C CA . GLU A 1 157 ? -12.466 0.510 10.440 1.00 86.62 157 GLU A CA 1
ATOM 1243 C C . GLU A 1 157 ? -12.614 -0.670 9.486 1.00 86.62 157 GLU A C 1
ATOM 1245 O O . GLU A 1 157 ? -11.752 -1.553 9.432 1.00 86.62 157 GLU A O 1
ATOM 1250 N N . LEU A 1 158 ? -13.693 -0.660 8.708 1.00 85.44 158 LEU A N 1
ATOM 1251 C CA . LEU A 1 158 ? -13.913 -1.600 7.622 1.00 85.44 158 LEU A CA 1
ATOM 1252 C C . LEU A 1 158 ? -13.592 -0.925 6.287 1.00 85.44 158 LEU A C 1
ATOM 1254 O O . LEU A 1 158 ? -14.122 0.138 5.972 1.00 85.44 158 LEU A O 1
ATOM 1258 N N . LEU A 1 159 ? -12.735 -1.548 5.479 1.00 84.06 159 LEU A N 1
ATOM 1259 C CA . LEU A 1 159 ? -12.393 -1.053 4.143 1.00 84.06 159 LEU A CA 1
ATOM 1260 C C . LEU A 1 159 ? -13.481 -1.434 3.128 1.00 84.06 159 LEU A C 1
ATOM 1262 O O . LEU A 1 159 ? -13.253 -2.239 2.222 1.00 84.06 159 LEU A O 1
ATOM 1266 N N . ALA A 1 160 ? -14.672 -0.871 3.303 1.00 81.94 160 ALA A N 1
ATOM 1267 C CA . ALA A 1 160 ? -15.835 -1.093 2.452 1.00 81.94 160 ALA A CA 1
ATOM 1268 C C . ALA A 1 160 ? -16.603 0.213 2.194 1.00 81.94 160 ALA A C 1
ATOM 1270 O O . ALA A 1 160 ? -16.341 1.248 2.813 1.00 81.94 160 ALA A O 1
ATOM 1271 N N . THR A 1 161 ? -17.547 0.156 1.257 1.00 78.25 161 THR A N 1
ATOM 1272 C CA . THR A 1 161 ? -18.499 1.248 1.008 1.00 78.25 161 THR A CA 1
ATOM 1273 C C . THR A 1 161 ? -19.684 1.149 1.975 1.00 78.25 161 THR A C 1
ATOM 1275 O O . THR A 1 161 ? -20.040 0.046 2.390 1.00 78.25 161 THR A O 1
ATOM 1278 N N . LYS A 1 162 ? -20.338 2.266 2.317 1.00 73.75 162 LYS A N 1
ATOM 1279 C CA . LYS A 1 162 ? -21.505 2.294 3.232 1.00 73.75 162 LYS A CA 1
ATOM 1280 C C . LYS A 1 162 ? -22.677 1.405 2.814 1.00 73.75 162 LYS A C 1
ATOM 1282 O O . LYS A 1 162 ? -23.465 0.999 3.657 1.00 73.75 162 LYS A O 1
ATOM 1287 N N . ASN A 1 163 ? -22.816 1.133 1.518 1.00 67.06 163 ASN A N 1
ATOM 1288 C CA . ASN A 1 163 ? -23.925 0.340 0.986 1.00 67.06 163 ASN A CA 1
ATOM 1289 C C . ASN A 1 163 ? -23.700 -1.174 1.112 1.00 67.06 163 ASN A C 1
ATOM 1291 O O . ASN A 1 163 ? -24.610 -1.951 0.823 1.00 67.06 163 ASN A O 1
ATOM 1295 N N . GLU A 1 164 ? -22.502 -1.610 1.504 1.00 68.94 164 GLU A N 1
ATOM 1296 C CA . GLU A 1 164 ? -22.224 -3.019 1.764 1.00 68.94 164 GLU A CA 1
ATOM 1297 C C . GLU A 1 164 ? -22.704 -3.370 3.177 1.00 68.94 164 GLU A C 1
ATOM 1299 O O . GLU A 1 164 ? -22.144 -2.918 4.171 1.00 68.94 164 GLU A O 1
ATOM 1304 N N . ALA A 1 165 ? -23.773 -4.163 3.258 1.00 62.50 165 ALA A N 1
ATOM 1305 C CA . ALA A 1 165 ? -24.285 -4.671 4.522 1.00 62.50 165 ALA A CA 1
ATOM 1306 C C . ALA A 1 165 ? -23.410 -5.835 5.008 1.00 62.50 165 ALA A C 1
ATOM 1308 O O . ALA A 1 165 ? -23.262 -6.837 4.307 1.00 62.50 165 ALA A O 1
ATOM 1309 N N . PHE A 1 166 ? -22.871 -5.714 6.218 1.00 65.94 166 PHE A N 1
ATOM 1310 C CA . PHE A 1 166 ? -22.148 -6.782 6.906 1.00 65.94 166 PHE A CA 1
ATOM 1311 C C . PHE A 1 166 ? -22.957 -7.219 8.124 1.00 65.94 166 PHE A C 1
ATOM 1313 O O . PHE A 1 166 ? -23.450 -6.367 8.865 1.00 65.94 166 PHE A O 1
ATOM 1320 N N . SER A 1 167 ? -23.101 -8.528 8.336 1.00 65.56 167 SER A N 1
ATOM 1321 C CA . SER A 1 167 ? -23.712 -9.045 9.563 1.00 65.56 167 SER A CA 1
ATOM 1322 C C . SER A 1 167 ? -22.809 -8.731 10.758 1.00 65.56 167 SER A C 1
ATOM 1324 O O . SER A 1 167 ? -21.590 -8.850 10.646 1.00 65.56 167 SER A O 1
ATOM 1326 N N . GLU A 1 168 ? -23.371 -8.385 11.919 1.00 62.84 168 GLU A N 1
ATOM 1327 C CA . GLU A 1 168 ? -22.593 -8.242 13.164 1.00 62.84 168 GLU A CA 1
ATOM 1328 C C . GLU A 1 168 ? -21.813 -9.529 13.506 1.00 62.84 168 GLU A C 1
ATOM 1330 O O . GLU A 1 168 ? -20.699 -9.463 14.033 1.00 62.84 168 GLU A O 1
ATOM 1335 N N . ASP A 1 169 ? -22.332 -10.696 13.107 1.00 63.56 169 ASP A N 1
ATOM 1336 C CA . ASP A 1 169 ? -21.645 -11.984 13.257 1.00 63.56 169 ASP A CA 1
ATOM 1337 C C . ASP A 1 169 ? -20.373 -12.071 12.392 1.00 63.56 169 ASP A C 1
ATOM 1339 O O . ASP A 1 169 ? -19.363 -12.649 12.811 1.00 63.56 169 ASP A O 1
ATOM 1343 N N . ASP A 1 170 ? -20.367 -11.446 11.209 1.00 68.69 170 ASP A N 1
ATOM 1344 C CA . ASP A 1 170 ? -19.220 -11.462 10.290 1.00 68.69 170 ASP A CA 1
ATOM 1345 C C . ASP A 1 170 ? -18.046 -10.647 10.848 1.00 68.69 170 ASP A C 1
ATOM 1347 O O . ASP A 1 170 ? -16.871 -10.993 10.659 1.00 68.69 170 ASP A O 1
ATOM 1351 N N . TRP A 1 171 ? -18.348 -9.596 11.615 1.00 69.31 171 TRP A N 1
ATOM 1352 C CA . TRP A 1 171 ? -17.345 -8.774 12.288 1.00 69.31 171 TRP A CA 1
ATOM 1353 C C . TRP A 1 171 ? -16.580 -9.597 13.325 1.00 69.31 171 TRP A C 1
ATOM 1355 O O . TRP A 1 171 ? -15.366 -9.438 13.479 1.00 69.31 171 TRP A O 1
ATOM 1365 N N . GLY A 1 172 ? -17.251 -10.540 13.993 1.00 61.06 172 GLY A N 1
ATOM 1366 C CA . GLY A 1 172 ? -16.672 -11.328 15.084 1.00 61.06 172 GLY A CA 1
ATOM 1367 C C . GLY A 1 172 ? -16.194 -10.459 16.250 1.00 61.06 172 GLY A C 1
ATOM 1368 O O . GLY A 1 172 ? -15.261 -10.855 16.951 1.00 61.06 172 GLY A O 1
ATOM 1369 N N . VAL A 1 173 ? -16.790 -9.269 16.404 1.00 65.94 173 VAL A N 1
ATOM 1370 C CA . VAL A 1 173 ? -16.510 -8.311 17.476 1.00 65.94 173 VAL A CA 1
ATOM 1371 C C . VAL A 1 173 ? -17.664 -8.354 18.472 1.00 65.94 173 VAL A C 1
ATOM 1373 O O . VAL A 1 173 ? -18.772 -7.929 18.159 1.00 65.94 173 VAL A O 1
ATOM 1376 N N . GLN A 1 174 ? -17.411 -8.849 19.683 1.00 67.38 174 GLN A N 1
ATOM 1377 C CA . GLN A 1 174 ? -18.413 -8.854 20.753 1.00 67.38 174 GLN A CA 1
ATOM 1378 C C . GLN A 1 174 ? -18.381 -7.515 21.494 1.00 67.38 174 GLN A C 1
ATOM 1380 O O . GLN A 1 174 ? -17.701 -7.347 22.504 1.00 67.38 174 GLN A O 1
ATOM 1385 N N . TRP A 1 175 ? -19.094 -6.525 20.951 1.00 63.38 175 TRP A N 1
ATOM 1386 C CA . TRP A 1 175 ? -19.110 -5.144 21.456 1.00 63.38 175 TRP A CA 1
ATOM 1387 C C . TRP A 1 175 ? -19.609 -4.993 22.897 1.00 63.38 175 TRP A C 1
ATOM 1389 O O . TRP A 1 175 ? -19.245 -4.020 23.563 1.00 63.38 175 TRP A O 1
ATOM 1399 N N . ALA A 1 176 ? -20.441 -5.928 23.358 1.00 60.88 176 ALA A N 1
ATOM 1400 C CA . ALA A 1 176 ? -20.962 -5.967 24.723 1.00 60.88 176 ALA A CA 1
ATOM 1401 C C . ALA A 1 176 ? -19.866 -6.243 25.767 1.00 60.88 176 ALA A C 1
ATOM 1403 O O . ALA A 1 176 ? -19.987 -5.799 26.904 1.00 60.88 176 ALA A O 1
ATOM 1404 N N . ASP A 1 177 ? -18.782 -6.905 25.360 1.00 60.12 177 ASP A N 1
ATOM 1405 C CA . ASP A 1 177 ? -17.699 -7.330 26.251 1.00 60.12 177 ASP A CA 1
ATOM 1406 C C . ASP A 1 177 ? -16.507 -6.360 26.249 1.00 60.12 177 ASP A C 1
ATOM 1408 O O . ASP A 1 177 ? -15.551 -6.530 27.008 1.00 60.12 177 ASP A O 1
ATOM 1412 N N . PHE A 1 178 ? -16.546 -5.317 25.410 1.00 61.19 178 PHE A N 1
ATOM 1413 C CA . PHE A 1 178 ? -15.586 -4.221 25.516 1.00 61.19 178 PHE A CA 1
ATOM 1414 C C . PHE A 1 178 ? -15.947 -3.357 26.729 1.00 61.19 178 PHE A C 1
ATOM 1416 O O . PHE A 1 178 ? -17.089 -2.895 26.795 1.00 61.19 178 PHE A O 1
ATOM 1423 N N . PRO A 1 179 ? -14.998 -3.073 27.645 1.00 58.22 179 PRO A N 1
ATOM 1424 C CA . PRO A 1 179 ? -15.261 -2.226 28.799 1.00 58.22 179 PRO A CA 1
ATOM 1425 C C . PRO A 1 179 ? -15.804 -0.871 28.336 1.00 58.22 179 PRO A C 1
ATOM 1427 O O . PRO A 1 179 ? -15.151 -0.120 27.609 1.00 58.22 179 PRO A O 1
ATOM 1430 N N . THR A 1 180 ? -17.047 -0.579 28.711 1.00 53.97 180 THR A N 1
ATOM 1431 C CA . THR A 1 180 ? -17.655 0.737 28.533 1.00 53.97 180 THR A CA 1
ATOM 1432 C C . THR A 1 180 ? -17.043 1.677 29.557 1.00 53.97 180 THR A C 1
ATOM 1434 O O . THR A 1 180 ? -17.441 1.677 30.718 1.00 53.97 180 THR A O 1
ATOM 1437 N N . PHE A 1 181 ? -16.096 2.507 29.131 1.00 52.62 181 PHE A N 1
ATOM 1438 C CA . PHE A 1 181 ? -15.762 3.711 29.881 1.00 52.62 181 PHE A CA 1
ATOM 1439 C C . PHE A 1 181 ? -16.814 4.767 29.568 1.00 52.62 181 PHE A C 1
ATOM 1441 O O . PHE A 1 181 ? -16.638 5.605 28.684 1.00 52.62 181 PHE A O 1
ATOM 1448 N N . SER A 1 182 ? -17.944 4.704 30.271 1.00 38.25 182 SER A N 1
ATOM 1449 C CA . SER A 1 182 ? -18.738 5.907 30.476 1.00 38.25 182 SER A CA 1
ATOM 1450 C C . SER A 1 182 ? -17.899 6.821 31.360 1.00 38.25 182 SER A C 1
ATOM 1452 O O . SER A 1 182 ? -17.658 6.498 32.522 1.00 38.25 182 SER A O 1
ATOM 1454 N N . HIS A 1 183 ? -17.451 7.956 30.831 1.00 38.66 183 HIS A N 1
ATOM 1455 C CA . HIS A 1 183 ? -17.186 9.092 31.703 1.00 38.66 183 HIS A CA 1
ATOM 1456 C C . HIS A 1 183 ? -18.546 9.506 32.282 1.00 38.66 183 HIS A C 1
ATOM 1458 O O . HIS A 1 183 ? -19.267 10.310 31.701 1.00 38.66 183 HIS A O 1
ATOM 1464 N N . SER A 1 184 ? -18.941 8.872 33.383 1.00 35.72 184 SER A N 1
ATOM 1465 C CA . SER A 1 184 ? -19.874 9.464 34.327 1.00 35.72 184 SER A CA 1
ATOM 1466 C C . SER A 1 184 ? -19.094 10.558 35.053 1.00 35.72 184 SER A C 1
ATOM 1468 O O . SER A 1 184 ? -18.442 10.312 36.063 1.00 35.72 184 SER A O 1
ATOM 1470 N N . GLU A 1 185 ? -19.076 11.753 34.473 1.00 38.34 185 GLU A N 1
ATOM 1471 C CA . GLU A 1 185 ? -19.183 12.956 35.297 1.00 38.34 185 GLU A CA 1
ATOM 1472 C C . GLU A 1 185 ? -20.675 12.997 35.691 1.00 38.34 185 GLU A C 1
ATOM 1474 O O . GLU A 1 185 ? -21.505 13.456 34.920 1.00 38.34 185 GLU A O 1
ATOM 1479 N N . ASP A 1 186 ? -21.134 12.300 36.732 1.00 38.47 186 ASP A N 1
ATOM 1480 C CA . ASP A 1 186 ? -20.999 12.669 38.146 1.00 38.47 186 ASP A CA 1
ATOM 1481 C C . ASP A 1 186 ? -20.144 13.915 38.404 1.00 38.47 186 ASP A C 1
ATOM 1483 O O . ASP A 1 186 ? -19.072 13.878 39.002 1.00 38.47 186 ASP A O 1
ATOM 1487 N N . ALA A 1 187 ? -20.672 15.040 37.927 1.00 36.25 187 ALA A N 1
ATOM 1488 C CA . ALA A 1 187 ? -20.452 16.358 38.503 1.00 36.25 187 ALA A CA 1
ATOM 1489 C C . ALA A 1 187 ? -21.803 17.100 38.580 1.00 36.25 187 ALA A C 1
ATOM 1491 O O . ALA A 1 187 ? -21.962 18.196 38.049 1.00 36.25 187 ALA A O 1
ATOM 1492 N N . GLU A 1 188 ? -22.795 16.471 39.218 1.00 34.19 188 GLU A N 1
ATOM 1493 C CA . GLU A 1 188 ? -23.810 17.197 39.988 1.00 34.19 188 GLU A CA 1
ATOM 1494 C C . GLU A 1 188 ? -23.317 17.266 41.441 1.00 34.19 188 GLU A C 1
ATOM 1496 O O . GLU A 1 188 ? -23.337 16.261 42.147 1.00 34.19 188 GLU A O 1
ATOM 1501 N N . GLU A 1 189 ? -22.769 18.423 41.825 1.00 33.19 189 GLU A N 1
ATOM 1502 C CA . GLU A 1 189 ? -23.160 19.262 42.983 1.00 33.19 189 GLU A CA 1
ATOM 1503 C C . GLU A 1 189 ? -22.185 20.439 43.168 1.00 33.19 189 GLU A C 1
ATOM 1505 O O . GLU A 1 189 ? -20.957 20.216 43.294 1.00 33.19 189 GLU A O 1
#